Protein AF-T0ZJL3-F1 (afdb_monomer_lite)

Organism: NCBI:txid410659

Foldseek 3Di:
DVVVVCVVCVVVVHRDPLQCVQPLVVPDDDDDPVPDDCCVVSPRPPPPPPSVPPPDPPPPPPDQAPQNVVLVVVVVVCVVVVAEDEDEAAEDEQVREQRCVVNQVCCVPPPPNQHAYEYHYDDQYEHHEQHQAQRPGNYEYAHAHEYEYNAQHQAAEYEYFFFFDQDPVGDTDHLEYEECANPLHQEYEYHGQAAYEEAHQPQPNAYEYEANHAQPDDQDCVVPCQLVNFSYSDQYNALHEEYEYEYATGNTYHYCHNHNDYYYHYD

pLDDT: mean 91.56, std 11.27, range [50.25, 98.81]

InterPro domains:
  IPR002489 Glutamate synthase, alpha subunit, C-terminal [PF01493] (85-267)
  IPR036485 Glutamate synthase, alpha subunit, C-terminal domain superfamily [G3DSA:2.160.20.60] (64-267)
  IPR036485 Glutamate synthase, alpha subunit, C-terminal domain superfamily [SSF69336] (89-266)
  IPR051394 Glutamate Synthase [PTHR43100] (2-266)

Structure (mmCIF, N/CA/C/O backbone):
data_AF-T0ZJL3-F1
#
_entry.id   AF-T0ZJL3-F1
#
loop_
_atom_site.group_PDB
_atom_site.id
_atom_site.type_symbol
_atom_site.label_atom_id
_atom_site.label_alt_id
_atom_site.label_comp_id
_atom_site.label_asym_id
_atom_site.label_entity_id
_atom_site.label_seq_id
_atom_site.pdbx_PDB_ins_code
_atom_site.Cartn_x
_atom_site.Cartn_y
_atom_site.Cartn_z
_atom_site.occupancy
_atom_site.B_iso_or_equiv
_atom_site.auth_seq_id
_atom_site.auth_comp_id
_atom_site.auth_asym_id
_atom_site.auth_atom_id
_atom_site.pdbx_PDB_model_num
ATOM 1 N N . MET A 1 1 ? 19.818 -25.435 26.556 1.00 77.44 1 MET A N 1
ATOM 2 C CA . MET A 1 1 ? 20.102 -24.056 26.084 1.00 77.44 1 MET A CA 1
ATOM 3 C C . MET A 1 1 ? 20.248 -23.062 27.234 1.00 77.44 1 MET A C 1
ATOM 5 O O . MET A 1 1 ? 21.357 -22.606 27.458 1.00 77.44 1 MET A O 1
ATOM 9 N N . GLY A 1 2 ? 19.189 -22.729 27.988 1.00 87.44 2 GLY A N 1
ATOM 10 C CA . GLY A 1 2 ? 19.308 -21.766 29.102 1.00 87.44 2 GLY A CA 1
ATOM 11 C C . GLY A 1 2 ? 20.201 -22.242 30.259 1.00 87.44 2 GLY A C 1
ATOM 12 O O . GLY A 1 2 ? 20.947 -21.457 30.833 1.00 87.44 2 GLY A O 1
ATOM 13 N N . GLU A 1 3 ? 20.169 -23.536 30.579 1.00 90.88 3 GLU A N 1
ATOM 14 C CA . GLU A 1 3 ? 21.054 -24.142 31.585 1.00 90.88 3 GLU A CA 1
ATOM 15 C C . GLU A 1 3 ? 22.506 -24.227 31.116 1.00 90.88 3 GLU A C 1
ATOM 17 O O . GLU A 1 3 ? 23.404 -23.885 31.879 1.00 90.88 3 GLU A O 1
ATOM 22 N N . ASP A 1 4 ? 22.732 -24.584 29.850 1.00 91.44 4 ASP A N 1
ATOM 23 C CA . ASP A 1 4 ? 24.075 -24.626 29.260 1.00 91.44 4 ASP A CA 1
ATOM 24 C C . ASP A 1 4 ? 24.735 -23.244 29.262 1.00 91.44 4 ASP A C 1
ATOM 26 O O . ASP A 1 4 ? 25.905 -23.121 29.613 1.00 91.44 4 ASP A O 1
ATOM 30 N N . LEU A 1 5 ? 23.971 -22.191 28.942 1.00 90.38 5 LEU A N 1
ATOM 31 C CA . LEU A 1 5 ? 24.452 -20.813 29.002 1.00 90.38 5 LEU A CA 1
ATOM 32 C C . LEU A 1 5 ? 24.833 -20.418 30.434 1.00 90.38 5 LEU A C 1
ATOM 34 O O . LEU A 1 5 ? 25.900 -19.853 30.642 1.00 90.38 5 LEU A O 1
ATOM 38 N N . ARG A 1 6 ? 24.007 -20.766 31.433 1.00 90.94 6 ARG A N 1
ATOM 39 C CA . ARG A 1 6 ? 24.328 -20.515 32.849 1.00 90.94 6 ARG A CA 1
ATOM 40 C C . ARG A 1 6 ? 25.579 -21.262 33.304 1.00 90.94 6 ARG A C 1
ATOM 42 O O . ARG A 1 6 ? 26.360 -20.695 34.060 1.00 90.94 6 ARG A O 1
ATOM 49 N N . ARG A 1 7 ? 25.783 -22.499 32.838 1.00 93.75 7 ARG A N 1
ATOM 50 C CA . ARG A 1 7 ? 26.997 -23.274 33.128 1.00 93.75 7 ARG A CA 1
ATOM 51 C C . ARG A 1 7 ? 28.236 -22.590 32.549 1.00 93.75 7 ARG A C 1
ATOM 53 O O . ARG A 1 7 ? 29.175 -22.343 33.293 1.00 93.75 7 ARG A O 1
ATOM 60 N N . LEU A 1 8 ? 28.202 -22.215 31.269 1.00 91.44 8 LEU A N 1
ATOM 61 C CA . LEU A 1 8 ? 29.306 -21.509 30.606 1.00 91.44 8 LEU A CA 1
ATOM 62 C C . LEU A 1 8 ? 29.601 -20.154 31.260 1.00 91.44 8 LEU A C 1
ATOM 64 O O . LEU A 1 8 ? 30.758 -19.810 31.466 1.00 91.44 8 LEU A O 1
ATOM 68 N N . MET A 1 9 ? 28.562 -19.401 31.629 1.00 92.19 9 MET A N 1
ATOM 69 C CA . MET A 1 9 ? 28.715 -18.140 32.358 1.00 92.19 9 MET A CA 1
ATOM 70 C C . MET A 1 9 ? 29.368 -18.354 33.729 1.00 92.19 9 MET A C 1
ATOM 72 O O . MET A 1 9 ? 30.266 -17.603 34.098 1.00 92.19 9 MET A O 1
ATOM 76 N N . ALA A 1 10 ? 28.971 -19.398 34.462 1.00 92.94 10 ALA A N 1
ATOM 77 C CA . ALA A 1 10 ? 29.586 -19.739 35.742 1.00 92.94 10 ALA A CA 1
ATOM 78 C C . ALA A 1 10 ? 31.064 -20.143 35.590 1.00 92.94 10 ALA A C 1
ATOM 80 O O . ALA A 1 10 ? 31.880 -19.746 36.418 1.00 92.94 10 ALA A O 1
ATOM 81 N N . GLU A 1 11 ? 31.422 -20.867 34.521 1.00 93.12 11 GLU A N 1
ATOM 82 C CA . GLU A 1 11 ? 32.811 -21.246 34.208 1.00 93.12 11 GLU A CA 1
ATOM 83 C C . GLU A 1 11 ? 33.725 -20.025 33.999 1.00 93.12 11 GLU A C 1
ATOM 85 O O . GLU A 1 11 ? 34.896 -20.071 34.370 1.00 93.12 11 GLU A O 1
ATOM 90 N N . ILE A 1 12 ? 33.189 -18.919 33.472 1.00 91.38 12 ILE A N 1
ATOM 91 C CA . ILE A 1 12 ? 33.920 -17.651 33.290 1.00 91.38 12 ILE A CA 1
ATOM 92 C C . ILE A 1 12 ? 33.682 -16.636 34.425 1.00 91.38 12 ILE A C 1
ATOM 94 O O . ILE A 1 12 ? 34.086 -15.480 34.309 1.00 91.38 12 ILE A O 1
ATOM 98 N N . GLY A 1 13 ? 33.038 -17.048 35.525 1.00 91.56 13 GLY A N 1
ATOM 99 C CA . GLY A 1 13 ? 32.830 -16.215 36.718 1.00 91.56 13 GLY A CA 1
ATOM 100 C C . GLY A 1 13 ? 31.732 -15.151 36.592 1.00 91.56 13 GLY A C 1
ATOM 101 O O . GLY A 1 13 ? 31.713 -14.189 37.358 1.00 91.56 13 GLY A O 1
ATOM 102 N N . VAL A 1 14 ? 30.810 -15.309 35.643 1.00 89.69 14 VAL A N 1
ATOM 103 C CA . VAL A 1 14 ? 29.770 -14.329 35.310 1.00 89.69 14 VAL A CA 1
ATOM 104 C C . VAL A 1 14 ? 28.408 -14.810 35.803 1.00 89.69 14 VAL A C 1
ATOM 106 O O . VAL A 1 14 ? 27.970 -15.922 35.521 1.00 89.69 14 VAL A O 1
ATOM 109 N N . THR A 1 15 ? 27.683 -13.944 36.507 1.00 89.38 15 THR A N 1
ATOM 110 C CA . THR A 1 15 ? 26.355 -14.262 37.066 1.00 89.38 15 THR A CA 1
ATOM 111 C C . THR A 1 15 ? 25.198 -13.667 36.261 1.00 89.38 15 THR A C 1
ATOM 113 O O . THR A 1 15 ? 24.068 -14.146 36.364 1.00 89.38 15 THR A O 1
ATOM 116 N N . ARG A 1 16 ? 25.460 -12.658 35.416 1.00 88.12 16 ARG A N 1
ATOM 117 C CA . ARG A 1 16 ? 24.454 -11.953 34.607 1.00 88.12 16 ARG A CA 1
ATOM 118 C C . ARG A 1 16 ? 24.863 -11.936 33.136 1.00 88.12 16 ARG A C 1
ATOM 120 O O . ARG A 1 16 ? 25.840 -11.305 32.778 1.00 88.12 16 ARG A O 1
ATOM 127 N N . GLY A 1 17 ? 24.078 -12.559 32.255 1.00 85.12 17 GLY A N 1
ATOM 128 C CA . GLY A 1 17 ? 24.434 -12.660 30.830 1.00 85.12 17 GLY A CA 1
ATOM 129 C C . GLY A 1 17 ? 24.554 -11.299 30.139 1.00 85.12 17 GLY A C 1
ATOM 130 O O . GLY A 1 17 ? 25.368 -11.127 29.245 1.00 85.12 17 GLY A O 1
ATOM 131 N N . GLN A 1 18 ? 23.800 -10.302 30.611 1.00 85.44 18 GLN A N 1
ATOM 132 C CA . GLN A 1 18 ? 23.888 -8.933 30.106 1.00 85.44 18 GLN A CA 1
ATOM 133 C C . GLN A 1 18 ? 25.270 -8.298 30.324 1.00 85.44 18 GLN A C 1
ATOM 135 O O . GLN A 1 18 ? 25.671 -7.475 29.513 1.00 85.44 18 GLN A O 1
ATOM 140 N N . SER A 1 19 ? 26.000 -8.666 31.386 1.00 81.94 19 SER A N 1
ATOM 141 C CA . SER A 1 19 ? 27.286 -8.033 31.714 1.00 81.94 19 SER A CA 1
ATOM 142 C C . SER A 1 19 ? 28.439 -8.479 30.816 1.00 81.94 19 SER A C 1
ATOM 144 O O . SER A 1 19 ? 29.540 -7.983 30.983 1.00 81.94 19 SER A O 1
ATOM 146 N N . ILE A 1 20 ? 28.206 -9.433 29.911 1.00 83.56 20 ILE A N 1
ATOM 147 C CA . ILE A 1 20 ? 29.195 -9.900 28.929 1.00 83.56 20 ILE A CA 1
ATOM 148 C C . ILE A 1 20 ? 28.786 -9.581 27.486 1.00 83.56 20 ILE A C 1
ATOM 150 O O . ILE A 1 20 ? 29.443 -10.007 26.538 1.00 83.56 20 ILE A O 1
ATOM 154 N N . VAL A 1 21 ? 27.688 -8.843 27.288 1.00 83.81 21 VAL A N 1
ATOM 155 C CA . VAL A 1 21 ? 27.264 -8.395 25.956 1.00 83.81 21 VAL A CA 1
ATOM 156 C C . VAL A 1 21 ? 28.205 -7.285 25.495 1.00 83.81 21 VAL A C 1
ATOM 158 O O . VAL A 1 21 ? 28.243 -6.222 26.098 1.00 83.81 21 VAL A O 1
ATOM 161 N N . GLY A 1 22 ? 28.950 -7.535 24.416 1.00 77.56 22 GLY A N 1
ATOM 162 C CA . GLY A 1 22 ? 29.962 -6.607 23.895 1.00 77.56 22 GLY A CA 1
ATOM 163 C C . GLY A 1 22 ? 31.351 -6.767 24.524 1.00 77.56 22 GLY A C 1
ATOM 164 O O . GLY A 1 22 ? 32.307 -6.197 24.008 1.00 77.56 22 GLY A O 1
ATOM 165 N N . GLU A 1 23 ? 31.486 -7.594 25.566 1.00 78.62 23 GLU A N 1
ATOM 166 C CA . GLU A 1 23 ? 32.761 -7.875 26.232 1.00 78.62 23 GLU A CA 1
ATOM 167 C C . GLU A 1 23 ? 33.555 -8.943 25.474 1.00 78.62 23 GLU A C 1
ATOM 169 O O . GLU A 1 23 ? 33.356 -10.151 25.636 1.00 78.62 23 GLU A O 1
ATOM 174 N N . THR A 1 24 ? 34.497 -8.508 24.640 1.00 85.56 24 THR A N 1
ATOM 175 C CA . THR A 1 24 ? 35.383 -9.417 23.898 1.00 85.56 24 THR A CA 1
ATOM 176 C C . THR A 1 24 ? 36.534 -9.960 24.745 1.00 85.56 24 THR A C 1
ATOM 178 O O . THR A 1 24 ? 37.203 -10.895 24.314 1.00 85.56 24 THR A O 1
ATOM 181 N N . GLY A 1 25 ? 36.744 -9.447 25.965 1.00 83.94 25 GLY A N 1
ATOM 182 C CA . GLY A 1 25 ? 37.826 -9.876 26.863 1.00 83.94 25 GLY A CA 1
ATOM 183 C C . GLY A 1 25 ? 37.757 -11.348 27.292 1.00 83.94 25 GLY A C 1
ATOM 184 O O . GLY A 1 25 ? 38.760 -11.920 27.710 1.00 83.94 25 GLY A O 1
ATOM 185 N N . HIS A 1 26 ? 36.595 -11.989 27.140 1.00 85.81 26 HIS A N 1
ATOM 186 C CA . HIS A 1 26 ? 36.410 -13.425 27.374 1.00 85.81 26 HIS A CA 1
ATOM 187 C C . HIS A 1 26 ? 36.700 -14.295 26.138 1.00 85.81 26 HIS A C 1
ATOM 189 O O . HIS A 1 26 ? 36.585 -15.520 26.207 1.00 85.81 26 HIS A O 1
ATOM 195 N N . LEU A 1 27 ? 37.048 -13.687 25.001 1.00 90.69 27 LEU A N 1
ATOM 196 C CA . LEU A 1 27 ? 37.263 -14.365 23.727 1.00 90.69 27 LEU A CA 1
ATOM 197 C C . LEU A 1 27 ? 38.732 -14.270 23.311 1.00 90.69 27 LEU A C 1
ATOM 199 O O . LEU A 1 27 ? 39.339 -13.205 23.328 1.00 90.69 27 LEU A O 1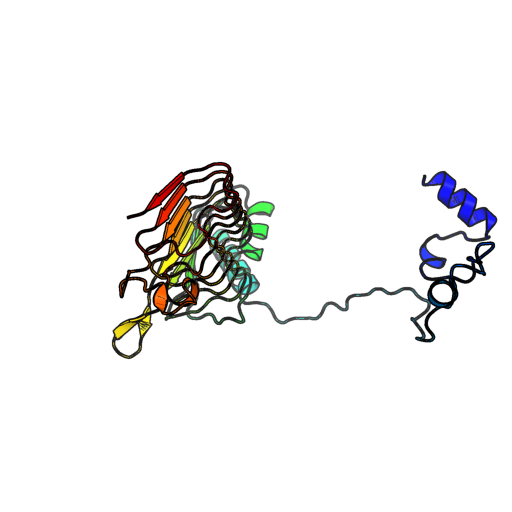
ATOM 203 N N . ILE A 1 28 ? 39.290 -15.398 22.874 1.00 92.06 28 ILE A N 1
ATOM 204 C CA . ILE A 1 28 ? 40.644 -15.471 22.322 1.00 92.06 28 ILE A CA 1
ATOM 205 C C . ILE A 1 28 ? 40.648 -16.291 21.032 1.00 92.06 28 ILE A C 1
ATOM 207 O O . ILE A 1 28 ? 39.945 -17.297 20.906 1.00 92.06 28 ILE A O 1
ATOM 211 N N . GLN A 1 29 ? 41.469 -15.886 20.064 1.00 94.31 29 GLN A N 1
ATOM 212 C CA . GLN A 1 29 ? 41.770 -16.729 18.911 1.00 94.31 29 GLN A CA 1
ATOM 213 C C . GLN A 1 29 ? 42.766 -17.811 19.340 1.00 94.31 29 GLN A C 1
ATOM 215 O O . GLN A 1 29 ? 43.825 -17.498 19.870 1.00 94.31 29 GLN A O 1
ATOM 220 N N . ILE A 1 30 ? 42.438 -19.083 19.096 1.00 96.06 30 ILE A N 1
ATOM 221 C CA . ILE A 1 30 ? 43.300 -20.226 19.462 1.00 96.06 30 ILE A CA 1
ATOM 222 C C . ILE A 1 30 ? 43.892 -20.969 18.253 1.00 96.06 30 ILE A C 1
ATOM 224 O O . ILE A 1 30 ? 44.710 -21.868 18.425 1.00 96.06 30 ILE A O 1
ATOM 228 N N . ARG A 1 31 ? 43.463 -20.649 17.022 1.00 94.81 31 ARG A N 1
ATOM 229 C CA . ARG A 1 31 ? 43.872 -21.350 15.789 1.00 94.81 31 ARG A CA 1
ATOM 230 C C . ARG A 1 31 ? 43.718 -20.480 14.537 1.00 94.81 31 ARG A C 1
ATOM 232 O O . ARG A 1 31 ? 43.036 -19.460 14.572 1.00 94.81 31 ARG A O 1
ATOM 239 N N . HIS A 1 32 ? 44.292 -20.944 13.421 1.00 94.69 32 HIS A N 1
ATOM 240 C CA . HIS A 1 32 ? 44.202 -20.327 12.084 1.00 94.69 32 HIS A CA 1
ATOM 241 C C . HIS A 1 32 ? 44.796 -18.914 11.971 1.00 94.69 32 HIS A C 1
ATOM 243 O O . HIS A 1 32 ? 44.365 -18.134 11.125 1.00 94.69 32 HIS A O 1
ATOM 249 N N . PHE A 1 33 ? 45.795 -18.595 12.797 1.00 93.31 33 PHE A N 1
ATOM 250 C CA . PHE A 1 33 ? 46.497 -17.304 12.788 1.00 93.31 33 PHE A CA 1
ATOM 251 C C . PHE A 1 33 ? 47.133 -16.962 11.430 1.00 93.31 33 PHE A C 1
ATOM 253 O O . PHE A 1 33 ? 47.301 -15.797 11.098 1.00 93.31 33 PHE A O 1
ATOM 260 N N . ASP A 1 34 ? 47.464 -17.977 10.632 1.00 95.00 34 ASP A N 1
ATOM 261 C CA . ASP A 1 34 ? 48.033 -17.874 9.285 1.00 95.00 34 ASP A CA 1
ATOM 262 C C . ASP A 1 34 ? 46.993 -17.580 8.190 1.00 95.00 34 ASP A C 1
ATOM 264 O O . ASP A 1 34 ? 47.358 -17.233 7.069 1.00 95.00 34 ASP A O 1
ATOM 268 N N . ARG A 1 35 ? 45.698 -17.748 8.490 1.00 95.69 35 ARG A N 1
ATOM 269 C CA . ARG A 1 35 ? 44.609 -17.647 7.502 1.00 95.69 35 ARG A CA 1
ATOM 270 C C . ARG A 1 35 ? 43.668 -16.487 7.758 1.00 95.69 35 ARG A C 1
ATOM 272 O O . ARG A 1 35 ? 43.072 -15.979 6.812 1.00 95.69 35 ARG A O 1
ATOM 279 N N . ILE A 1 36 ? 43.474 -16.127 9.023 1.00 95.25 36 ILE A N 1
ATOM 280 C CA . ILE A 1 36 ? 42.533 -15.088 9.419 1.00 95.25 36 ILE A CA 1
ATOM 281 C C . ILE A 1 36 ? 43.028 -14.362 10.663 1.00 95.25 36 ILE A C 1
ATOM 283 O O . ILE A 1 36 ? 43.412 -14.982 11.657 1.00 95.25 36 ILE A O 1
ATOM 287 N N . ASP A 1 37 ? 42.970 -13.040 10.594 1.00 91.69 37 ASP A N 1
ATOM 288 C CA . ASP A 1 37 ? 43.197 -12.155 11.723 1.00 91.69 37 ASP A CA 1
ATOM 289 C C . ASP A 1 37 ? 41.842 -11.794 12.353 1.00 91.69 37 ASP A C 1
ATOM 291 O O . ASP A 1 37 ? 41.033 -11.097 11.735 1.00 91.69 37 ASP A O 1
ATOM 295 N N . LEU A 1 38 ? 41.569 -12.303 13.563 1.00 93.69 38 LEU A N 1
ATOM 296 C CA . LEU A 1 38 ? 40.347 -11.979 14.314 1.00 93.69 38 LEU A CA 1
ATOM 297 C C . LEU A 1 38 ? 40.504 -10.735 15.199 1.00 93.69 38 LEU A C 1
ATOM 299 O O . LEU A 1 38 ? 39.550 -10.374 15.889 1.00 93.69 38 LEU A O 1
ATOM 303 N N . THR A 1 39 ? 41.653 -10.051 15.171 1.00 88.62 39 THR A N 1
ATOM 304 C CA . THR A 1 39 ? 41.884 -8.817 15.941 1.00 88.62 39 THR A CA 1
ATOM 305 C C . THR A 1 39 ? 40.764 -7.783 15.756 1.00 88.62 39 THR A C 1
ATOM 307 O O . THR A 1 39 ? 40.305 -7.252 16.766 1.00 88.62 39 THR A O 1
ATOM 310 N N . PRO A 1 40 ? 40.217 -7.539 14.543 1.00 87.50 40 PRO A N 1
ATOM 311 C CA . PRO A 1 40 ? 39.100 -6.604 14.367 1.00 87.50 40 PRO A CA 1
ATOM 312 C C . PRO A 1 40 ? 37.792 -7.012 15.065 1.00 87.50 40 PRO A C 1
ATOM 314 O O . PRO A 1 40 ? 36.938 -6.159 15.279 1.00 87.50 40 PRO A O 1
ATOM 317 N N . LEU A 1 41 ? 37.611 -8.298 15.393 1.00 85.88 41 LEU A N 1
ATOM 318 C CA . LEU A 1 41 ? 36.440 -8.810 16.118 1.00 85.88 41 LEU A CA 1
ATOM 319 C C . LEU A 1 41 ? 36.678 -8.913 17.628 1.00 85.88 41 LEU A C 1
ATOM 321 O O . LEU A 1 41 ? 35.723 -8.855 18.396 1.00 85.88 41 LEU A O 1
ATOM 325 N N . LEU A 1 42 ? 37.930 -9.121 18.045 1.00 87.44 42 LEU A N 1
ATOM 326 C CA . LEU A 1 42 ? 38.309 -9.323 19.446 1.00 87.44 42 LEU A CA 1
ATOM 327 C C . LEU A 1 42 ? 38.720 -8.026 20.147 1.00 87.44 42 LEU A C 1
ATOM 329 O O . LEU A 1 42 ? 38.741 -7.983 21.375 1.00 87.44 42 LEU A O 1
ATOM 333 N N . ASN A 1 43 ? 39.039 -6.973 19.397 1.00 82.56 43 ASN A N 1
ATOM 334 C CA . ASN A 1 43 ? 39.388 -5.681 19.965 1.00 82.56 43 ASN A CA 1
ATOM 335 C C . ASN A 1 43 ? 38.121 -4.816 20.082 1.00 82.56 43 ASN A C 1
ATOM 337 O O . ASN A 1 43 ? 37.539 -4.464 19.049 1.00 82.56 43 ASN A O 1
ATOM 341 N N . PRO A 1 44 ? 37.663 -4.483 21.302 1.00 67.06 44 PRO A N 1
ATOM 342 C CA . PRO A 1 44 ? 36.514 -3.609 21.458 1.00 67.06 44 PRO A CA 1
ATOM 343 C C . PRO A 1 44 ? 36.859 -2.234 20.879 1.00 67.06 44 PRO A C 1
ATOM 345 O O . PRO A 1 44 ? 37.989 -1.751 20.983 1.00 67.06 44 PRO A O 1
ATOM 348 N N . SER A 1 45 ? 35.895 -1.598 20.215 1.00 64.88 45 SER A N 1
ATOM 349 C CA . SER A 1 45 ? 36.108 -0.266 19.653 1.00 64.88 45 SER A CA 1
ATOM 350 C C . SER A 1 45 ? 36.507 0.714 20.759 1.00 64.88 45 SER A C 1
ATOM 352 O O . SER A 1 45 ? 35.872 0.725 21.806 1.00 64.88 45 SER A O 1
ATOM 354 N N . SER A 1 46 ? 37.477 1.599 20.512 1.00 59.50 46 SER A N 1
ATOM 355 C CA . SER A 1 46 ? 37.915 2.636 21.466 1.00 59.50 46 SER A CA 1
ATOM 356 C C . SER A 1 46 ? 36.860 3.710 21.770 1.00 59.50 46 SER A C 1
ATOM 358 O O . SER A 1 46 ? 37.149 4.694 22.449 1.00 59.50 46 SER A O 1
ATOM 360 N N . TYR A 1 47 ? 35.653 3.579 21.221 1.00 59.97 47 TYR A N 1
ATOM 361 C CA . TYR A 1 47 ? 34.518 4.375 21.646 1.00 59.97 47 TYR A CA 1
ATOM 362 C C . TYR A 1 47 ? 34.149 3.914 23.053 1.00 59.97 47 TYR A C 1
ATOM 364 O O . TYR A 1 47 ? 33.762 2.764 23.232 1.00 59.97 47 TYR A O 1
ATOM 372 N N . ASN A 1 48 ? 34.288 4.809 24.035 1.00 53.78 48 ASN A N 1
ATOM 373 C CA . ASN A 1 48 ? 33.735 4.645 25.378 1.00 53.78 48 ASN A CA 1
ATOM 374 C C . ASN A 1 48 ? 32.212 4.486 25.257 1.00 53.78 48 ASN A C 1
ATOM 376 O O . ASN A 1 48 ? 31.465 5.458 25.352 1.00 53.78 48 ASN A O 1
ATOM 380 N N . LEU A 1 49 ? 31.759 3.270 24.963 1.00 56.28 49 LEU A N 1
ATOM 381 C CA . LEU A 1 49 ? 30.380 2.873 25.154 1.00 56.28 49 LEU A CA 1
ATOM 382 C C . LEU A 1 49 ? 30.175 2.880 26.663 1.00 56.28 49 LEU A C 1
ATOM 384 O O . LEU A 1 49 ? 30.925 2.235 27.394 1.00 56.28 49 LEU A O 1
ATOM 388 N N . ASP A 1 50 ? 29.224 3.686 27.117 1.00 53.81 50 ASP A N 1
ATOM 389 C CA . ASP A 1 50 ? 28.860 3.791 28.523 1.00 53.81 50 ASP A CA 1
ATOM 390 C C . ASP A 1 50 ? 28.664 2.364 29.089 1.00 53.81 50 ASP A C 1
ATOM 392 O O . ASP A 1 50 ? 27.844 1.610 28.543 1.00 53.81 50 ASP A O 1
ATOM 396 N N . PRO A 1 51 ? 29.431 1.935 30.114 1.00 51.72 51 PRO A N 1
ATOM 397 C CA . PRO A 1 51 ? 29.495 0.535 30.558 1.00 51.72 51 PRO A CA 1
ATOM 398 C C . PRO A 1 51 ? 28.163 -0.013 31.090 1.00 51.72 51 PRO A C 1
ATOM 400 O O . PRO A 1 51 ? 28.030 -1.211 31.333 1.00 51.72 51 PRO A O 1
ATOM 403 N N . GLU A 1 52 ? 27.147 0.835 31.249 1.00 54.41 52 GLU A N 1
ATOM 404 C CA . GLU A 1 52 ? 25.818 0.426 31.698 1.00 54.41 52 GLU A CA 1
ATOM 405 C C . GLU A 1 52 ? 24.929 -0.179 30.600 1.00 54.41 52 GLU A C 1
ATOM 407 O O . GLU A 1 52 ? 23.805 -0.593 30.891 1.00 54.41 52 GLU A O 1
ATOM 412 N N . GLY A 1 53 ? 25.396 -0.302 29.351 1.00 52.62 53 GLY A N 1
ATOM 413 C CA . GLY A 1 53 ? 24.644 -1.032 28.322 1.00 52.62 53 GLY A CA 1
ATOM 414 C C . GLY A 1 53 ? 23.244 -0.454 28.074 1.00 52.62 53 GLY A C 1
ATOM 415 O O . GLY A 1 53 ? 22.329 -1.182 27.675 1.00 52.62 53 GLY A O 1
ATOM 416 N N . PHE A 1 54 ? 23.059 0.847 28.315 1.00 54.22 54 PHE A N 1
ATOM 417 C CA . PHE A 1 54 ? 21.827 1.547 27.979 1.00 54.22 54 PHE A CA 1
ATOM 418 C C . PHE A 1 54 ? 21.740 1.702 26.460 1.00 54.22 54 PHE A C 1
ATOM 420 O O . PHE A 1 54 ? 22.135 2.706 25.878 1.00 54.22 54 PHE A O 1
ATOM 427 N N . CYS A 1 55 ? 21.156 0.704 25.800 1.00 50.25 55 CYS A N 1
ATOM 428 C CA . CYS A 1 55 ? 20.521 0.911 24.505 1.00 50.25 55 CYS A CA 1
ATOM 429 C C . CYS A 1 55 ? 19.144 1.540 24.762 1.00 50.25 55 CYS A C 1
ATOM 431 O O . CYS A 1 55 ? 18.107 0.886 24.686 1.00 50.25 55 CYS A O 1
ATOM 433 N N . GLY A 1 56 ? 19.145 2.806 25.175 1.00 54.12 56 GLY A N 1
ATOM 434 C CA . GLY A 1 56 ? 17.943 3.622 25.186 1.00 54.12 56 GLY A CA 1
ATOM 435 C C . GLY A 1 56 ? 17.830 4.296 23.830 1.00 54.12 56 GLY A C 1
ATOM 436 O O . GLY A 1 56 ? 18.620 5.185 23.523 1.00 54.12 56 GLY A O 1
ATOM 437 N N . VAL A 1 57 ? 16.855 3.907 23.010 1.00 51.28 57 VAL A N 1
ATOM 438 C CA . VAL A 1 57 ? 16.336 4.871 22.039 1.00 51.28 57 VAL A CA 1
ATOM 439 C C . VAL A 1 57 ? 15.681 5.927 22.913 1.00 51.28 57 VAL A C 1
ATOM 441 O O . VAL A 1 57 ? 14.662 5.639 23.538 1.00 51.28 57 VAL A O 1
ATOM 444 N N . ALA A 1 58 ? 16.312 7.096 23.055 1.00 52.53 58 ALA A N 1
ATOM 445 C CA . ALA A 1 58 ? 15.598 8.245 23.587 1.00 52.53 58 ALA A CA 1
ATOM 446 C C . ALA A 1 58 ? 14.307 8.323 22.773 1.00 52.53 58 ALA A C 1
ATOM 448 O O . ALA A 1 58 ? 14.389 8.345 21.542 1.00 52.53 58 ALA A O 1
ATOM 449 N N . GLU A 1 59 ? 13.146 8.260 23.431 1.00 54.41 59 GLU A N 1
ATOM 450 C CA . GLU A 1 59 ? 11.891 8.606 22.776 1.00 54.41 59 GLU A CA 1
ATOM 451 C C . GLU A 1 59 ? 12.121 10.000 22.206 1.00 54.41 59 GLU A C 1
ATOM 453 O O . GLU A 1 59 ? 12.176 10.995 22.927 1.00 54.41 59 GLU A O 1
ATOM 458 N N . GLN A 1 60 ? 12.390 10.064 20.904 1.00 52.84 60 GLN A N 1
ATOM 459 C CA . GLN A 1 60 ? 12.300 11.316 20.202 1.00 52.84 60 GLN A CA 1
ATOM 460 C C . GLN A 1 60 ? 10.829 11.668 20.337 1.00 52.84 60 GLN A C 1
ATOM 462 O O . GLN A 1 60 ? 9.977 10.964 19.796 1.00 52.84 60 GLN A O 1
ATOM 467 N N . GLU A 1 61 ? 10.536 12.720 21.099 1.00 52.31 61 GLU A N 1
ATOM 468 C CA . GLU A 1 61 ? 9.255 13.409 21.028 1.00 52.31 61 GLU A CA 1
ATOM 469 C C . GLU A 1 61 ? 9.144 14.011 19.617 1.00 52.31 61 GLU A C 1
ATOM 471 O O . GLU A 1 61 ? 9.287 15.214 19.398 1.00 52.31 61 GLU A O 1
ATOM 476 N N . GLU A 1 62 ? 8.962 13.159 18.606 1.00 58.91 62 GLU A N 1
ATOM 477 C CA . GLU A 1 62 ? 8.426 13.596 17.334 1.00 58.91 62 GLU A CA 1
ATOM 478 C C . GLU A 1 62 ? 7.035 14.144 17.649 1.00 58.91 62 GLU A C 1
ATOM 480 O O . GLU A 1 62 ? 6.197 13.475 18.256 1.00 58.91 62 GLU A O 1
ATOM 485 N N . GLY A 1 63 ? 6.802 15.412 17.307 1.00 67.44 63 GLY A N 1
ATOM 486 C CA . GLY A 1 63 ? 5.494 16.020 17.503 1.00 67.44 63 GLY A CA 1
ATOM 487 C C . GLY A 1 63 ? 4.396 15.171 16.855 1.00 67.44 63 GLY A C 1
ATOM 488 O O . GLY A 1 63 ? 4.621 14.542 15.824 1.00 67.44 63 GLY A O 1
ATOM 489 N N . VAL A 1 64 ? 3.197 15.193 17.447 1.00 79.38 64 VAL A N 1
ATOM 490 C CA . VAL A 1 64 ? 2.057 14.361 17.027 1.00 79.38 64 VAL A CA 1
ATOM 491 C C . VAL A 1 64 ? 1.863 14.412 15.509 1.00 79.38 64 VAL A C 1
ATOM 493 O O . VAL A 1 64 ? 1.530 15.463 14.934 1.00 79.38 64 VAL A O 1
ATOM 496 N N . SER A 1 65 ? 2.043 13.260 14.869 1.00 90.31 65 SER A N 1
ATOM 497 C CA . SER A 1 65 ? 1.907 13.092 13.428 1.00 90.31 65 SER A CA 1
ATOM 498 C C . SER A 1 65 ? 0.469 13.359 12.980 1.00 90.31 65 SER A C 1
ATOM 500 O O . SER A 1 65 ? -0.495 13.228 13.744 1.00 90.31 65 SER A O 1
ATOM 502 N N . LEU A 1 66 ? 0.275 13.700 11.703 1.00 93.44 66 LEU A N 1
ATOM 503 C CA . LEU A 1 66 ? -1.079 13.842 11.163 1.00 93.44 66 LEU A CA 1
ATOM 504 C C . LEU A 1 66 ? -1.895 12.544 11.319 1.00 93.44 66 LEU A C 1
ATOM 506 O O . LEU A 1 66 ? -3.093 12.598 11.593 1.00 93.44 66 LEU A O 1
ATOM 510 N N . GLY A 1 67 ? -1.250 11.3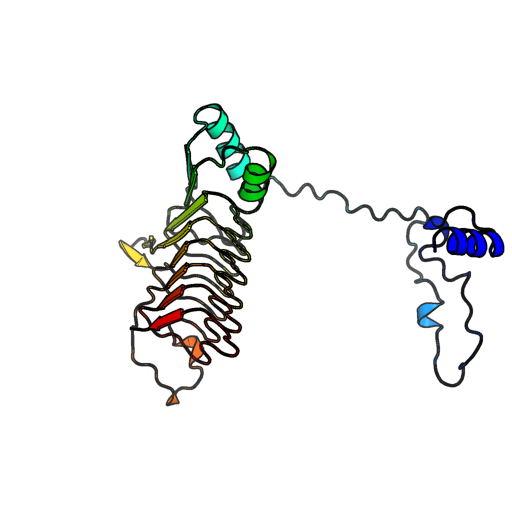80 11.195 1.00 93.69 67 GLY A N 1
ATOM 511 C CA . GLY A 1 67 ? -1.891 10.078 11.386 1.00 93.69 67 GLY A CA 1
ATOM 512 C C . GLY A 1 67 ? -2.444 9.878 12.801 1.00 93.69 67 GLY A C 1
ATOM 513 O O . GLY A 1 67 ? -3.561 9.376 12.956 1.00 93.69 67 GLY A O 1
ATOM 514 N N . GLU A 1 68 ? -1.711 10.308 13.826 1.00 93.69 68 GLU A N 1
ATOM 515 C CA . GLU A 1 68 ? -2.173 10.267 15.219 1.00 93.69 68 GLU A CA 1
ATOM 516 C C . GLU A 1 68 ? -3.306 11.262 15.465 1.00 93.69 68 GLU A C 1
ATOM 518 O O . GLU A 1 68 ? -4.316 10.887 16.053 1.00 93.69 68 GLU A O 1
ATOM 523 N N . LYS A 1 69 ? -3.221 12.486 14.921 1.00 95.62 69 LYS A N 1
ATOM 524 C CA . LYS A 1 69 ? -4.319 13.471 15.007 1.00 95.62 69 LYS A CA 1
ATOM 525 C C . LYS A 1 69 ? -5.614 12.941 14.393 1.00 95.62 69 LYS A C 1
ATOM 527 O O . LYS A 1 69 ? -6.673 13.045 15.009 1.00 95.62 69 LYS A O 1
ATOM 532 N N . ILE A 1 70 ? -5.526 12.335 13.205 1.00 97.06 70 ILE A N 1
ATOM 533 C CA . ILE A 1 70 ? -6.668 11.676 12.553 1.00 97.06 70 ILE A CA 1
ATOM 534 C C . ILE A 1 70 ? -7.210 10.554 13.440 1.00 97.06 70 ILE A C 1
ATOM 536 O O . ILE A 1 70 ? -8.423 10.413 13.563 1.00 97.06 70 ILE A O 1
ATOM 540 N N . THR A 1 71 ? -6.328 9.765 14.060 1.00 96.88 71 THR A N 1
ATOM 541 C CA . THR A 1 71 ? -6.744 8.672 14.947 1.00 96.88 71 THR A CA 1
ATOM 542 C C . THR A 1 71 ? -7.559 9.207 16.119 1.00 96.88 71 THR A C 1
ATOM 544 O O . THR A 1 71 ? -8.707 8.799 16.284 1.00 96.88 71 THR A O 1
ATOM 547 N N . SER A 1 72 ? -7.021 10.184 16.849 1.00 96.69 72 SER A N 1
ATOM 548 C CA . SER A 1 72 ? -7.694 10.804 17.993 1.00 96.69 72 SER A CA 1
ATOM 549 C C . SER A 1 72 ? -9.059 11.393 17.626 1.00 96.69 72 SER A C 1
ATOM 551 O O . SER A 1 72 ? -10.022 11.247 18.381 1.00 96.69 72 SER A O 1
ATOM 553 N N . GLU A 1 73 ? -9.176 12.024 16.453 1.00 97.38 73 GLU A N 1
ATOM 554 C CA . GLU A 1 73 ? -10.447 12.584 15.980 1.00 97.38 73 GLU A CA 1
ATOM 555 C C . GLU A 1 73 ? -11.475 11.497 15.630 1.00 97.38 73 GLU A C 1
ATOM 557 O O . GLU A 1 73 ? -12.656 11.612 15.974 1.00 97.38 73 GLU A O 1
ATOM 562 N N . VAL A 1 74 ? -11.036 10.406 14.992 1.00 97.56 74 VAL A N 1
ATOM 563 C CA . VAL A 1 74 ? -11.906 9.257 14.706 1.00 97.56 74 VAL A CA 1
ATOM 564 C C . VAL A 1 74 ? -12.396 8.618 16.000 1.00 97.56 74 VAL A C 1
ATOM 566 O O . VAL A 1 74 ? -13.591 8.362 16.126 1.00 97.56 74 VAL A O 1
ATOM 569 N N . GLU A 1 75 ? -11.517 8.393 16.974 1.00 97.19 75 GLU A N 1
ATOM 570 C CA . GLU A 1 75 ? -11.900 7.814 18.264 1.00 97.19 75 GLU A CA 1
ATOM 571 C C . GLU A 1 75 ? -12.897 8.693 19.016 1.00 97.19 75 GLU A C 1
ATOM 573 O O . GLU A 1 75 ? -13.931 8.211 19.490 1.00 97.19 75 GLU A O 1
ATOM 578 N N . ARG A 1 76 ? -12.634 10.005 19.071 1.00 96.75 76 ARG A N 1
ATOM 579 C CA . ARG A 1 76 ? -13.570 10.981 19.637 1.00 96.75 76 ARG A CA 1
ATOM 580 C C . ARG A 1 76 ? -14.933 10.887 18.952 1.00 96.75 76 ARG A C 1
ATOM 582 O O . ARG A 1 76 ? -15.959 10.848 19.632 1.00 96.75 76 ARG A O 1
ATOM 589 N N . SER A 1 77 ? -14.943 10.817 17.625 1.00 96.50 77 SER A N 1
ATOM 590 C CA . SER A 1 77 ? -16.167 10.718 16.832 1.00 96.50 77 SER A CA 1
ATOM 591 C C . SER A 1 77 ? -16.903 9.391 17.036 1.00 96.50 77 SER A C 1
ATOM 593 O O . SER A 1 77 ? -18.132 9.391 17.111 1.00 96.50 77 SER A O 1
ATOM 595 N N . LEU A 1 78 ? -16.187 8.272 17.183 1.00 96.50 78 LEU A N 1
ATOM 596 C CA . LEU A 1 78 ? -16.770 6.942 17.395 1.00 96.50 78 LEU A CA 1
ATOM 597 C C . LEU A 1 78 ? -17.458 6.807 18.756 1.00 96.50 78 LEU A C 1
ATOM 599 O O . LEU A 1 78 ? -18.446 6.084 18.858 1.00 96.50 78 LEU A O 1
ATOM 603 N N . ARG A 1 79 ? -17.008 7.540 19.783 1.00 95.25 79 ARG A N 1
ATOM 604 C CA . ARG A 1 79 ? -17.720 7.598 21.076 1.00 95.25 79 ARG A CA 1
ATOM 605 C C . ARG A 1 79 ? -19.138 8.156 20.936 1.00 95.25 79 ARG A C 1
ATOM 607 O O . ARG A 1 79 ? -20.022 7.759 21.686 1.00 95.25 79 ARG A O 1
ATOM 614 N N . LEU A 1 80 ? -19.352 9.061 19.978 1.00 94.94 80 LEU A N 1
ATOM 615 C CA . LEU A 1 80 ? -20.658 9.659 19.685 1.00 94.94 80 LEU A CA 1
ATOM 616 C C . LEU A 1 80 ? -21.424 8.870 18.611 1.00 94.94 80 LEU A C 1
ATOM 618 O O . LEU A 1 80 ? -22.642 8.728 18.689 1.00 94.94 80 LEU A O 1
ATOM 622 N N . HIS A 1 81 ? -20.708 8.333 17.620 1.00 94.56 81 HIS A N 1
ATOM 623 C CA . HIS A 1 81 ? -21.260 7.650 16.451 1.00 94.56 81 HIS A CA 1
ATOM 624 C C . HIS A 1 81 ? -20.600 6.270 16.268 1.00 94.56 81 HIS A C 1
ATOM 626 O O . HIS A 1 81 ? -19.762 6.086 15.385 1.00 94.56 81 HIS A O 1
ATOM 632 N N . PRO A 1 82 ? -20.988 5.254 17.060 1.00 93.31 82 PRO A N 1
ATOM 633 C CA . PRO A 1 82 ? -20.225 4.006 17.195 1.00 93.31 82 PRO A CA 1
ATOM 634 C C . PRO A 1 82 ? -20.239 3.087 15.967 1.00 93.31 82 PRO A C 1
ATOM 636 O O . PRO A 1 82 ? -19.523 2.089 15.936 1.00 93.31 82 PRO A O 1
ATOM 639 N N . ARG A 1 83 ? -21.072 3.374 14.959 1.00 94.62 83 ARG A N 1
ATOM 640 C CA . ARG A 1 83 ? -21.206 2.537 13.754 1.00 94.62 83 ARG A CA 1
ATOM 641 C C . ARG A 1 83 ? -20.397 3.051 12.571 1.00 94.62 83 ARG A C 1
ATOM 643 O O . ARG A 1 83 ? -19.874 2.244 11.803 1.00 94.62 83 ARG A O 1
ATOM 650 N N . ALA A 1 84 ? -20.349 4.367 12.391 1.00 96.19 84 ALA A N 1
ATOM 651 C CA . ALA A 1 84 ? -19.741 4.971 11.221 1.00 96.19 84 ALA A CA 1
ATOM 652 C C . ALA A 1 84 ? -19.276 6.402 11.493 1.00 96.19 84 ALA A C 1
ATOM 654 O O . ALA A 1 84 ? -20.004 7.184 12.102 1.00 96.19 84 ALA A O 1
ATOM 655 N N . VAL A 1 85 ? -18.098 6.747 10.977 1.00 97.75 85 VAL A N 1
ATOM 656 C CA . VAL A 1 85 ? -17.506 8.087 11.074 1.00 97.75 85 VAL A CA 1
ATOM 657 C C . VAL A 1 85 ? -16.897 8.482 9.733 1.00 97.75 85 VAL A C 1
ATOM 659 O O . VAL A 1 85 ? -16.310 7.660 9.028 1.00 97.75 85 VAL A O 1
ATOM 662 N N . THR A 1 86 ? -17.018 9.763 9.388 1.00 97.94 86 THR A N 1
ATOM 663 C CA . THR A 1 86 ? -16.284 10.375 8.277 1.00 97.94 86 THR A CA 1
ATOM 664 C C . THR A 1 86 ? -15.463 11.544 8.798 1.00 97.94 86 THR A C 1
ATOM 666 O O . THR A 1 86 ? -16.026 12.469 9.374 1.00 97.94 86 THR A O 1
ATOM 669 N N . VAL A 1 87 ? -14.153 11.515 8.567 1.00 97.19 87 VAL A N 1
ATOM 670 C CA . VAL A 1 87 ? -13.232 12.609 8.898 1.00 97.19 87 VAL A CA 1
ATOM 671 C C . VAL A 1 87 ? -12.752 13.250 7.607 1.00 97.19 87 VAL A C 1
ATOM 673 O O . VAL A 1 87 ? -12.353 12.563 6.664 1.00 97.19 87 VAL A O 1
ATOM 676 N N . GLN A 1 88 ? -12.809 14.577 7.561 1.00 97.31 88 GLN A N 1
ATOM 677 C CA . GLN A 1 88 ? -12.286 15.361 6.450 1.00 97.31 88 GLN A CA 1
ATOM 678 C C . GLN A 1 88 ? -10.921 15.922 6.833 1.00 97.31 88 GLN A C 1
ATOM 680 O O . GLN A 1 88 ? -10.744 16.437 7.933 1.00 97.31 88 GLN A O 1
ATOM 685 N N . VAL A 1 89 ? -9.967 15.804 5.920 1.00 95.88 89 VAL A N 1
ATOM 686 C CA . VAL A 1 89 ? -8.617 16.342 6.064 1.00 95.88 89 VAL A CA 1
ATOM 687 C C . VAL A 1 89 ? -8.424 17.347 4.940 1.00 95.88 89 VAL A C 1
ATOM 689 O O . VAL A 1 89 ? -8.434 16.981 3.761 1.00 95.88 89 VAL A O 1
ATOM 692 N N . ASP A 1 90 ? -8.291 18.620 5.304 1.00 91.94 90 ASP A N 1
ATOM 693 C CA . ASP A 1 90 ? -8.281 19.707 4.324 1.00 91.94 90 ASP A CA 1
ATOM 694 C C . ASP A 1 90 ? -7.041 19.687 3.439 1.00 91.94 90 ASP A C 1
ATOM 696 O O . ASP A 1 90 ? -7.143 19.950 2.243 1.00 91.94 90 ASP A O 1
ATOM 700 N N . ARG A 1 91 ? -5.870 19.376 3.998 1.00 90.62 91 ARG A N 1
ATOM 701 C CA . ARG A 1 91 ? -4.629 19.298 3.230 1.00 90.62 91 ARG A CA 1
ATOM 702 C C . ARG A 1 91 ? -3.662 18.301 3.850 1.00 90.62 91 ARG A C 1
ATOM 704 O O . ARG A 1 91 ? -3.531 18.240 5.069 1.00 90.62 91 ARG A O 1
ATOM 711 N N . THR A 1 92 ? -2.953 17.573 2.995 1.00 93.50 92 THR A N 1
ATOM 712 C CA . THR A 1 92 ? -1.779 16.775 3.364 1.00 93.50 92 THR A CA 1
ATOM 713 C C . THR A 1 92 ? -0.627 17.070 2.420 1.00 93.50 92 THR A C 1
ATOM 715 O O . THR A 1 92 ? -0.814 17.564 1.304 1.00 93.50 92 THR A O 1
ATOM 718 N N . THR A 1 93 ? 0.569 16.717 2.860 1.00 93.44 93 THR A N 1
ATOM 719 C CA . THR A 1 93 ? 1.811 16.834 2.103 1.00 93.44 93 THR A CA 1
ATOM 720 C C . THR A 1 93 ? 2.506 15.479 2.006 1.00 93.44 93 THR A C 1
ATOM 722 O O . THR A 1 93 ? 2.157 14.519 2.698 1.00 93.44 93 THR A O 1
ATOM 725 N N . SER A 1 94 ? 3.550 15.402 1.182 1.00 93.81 94 SER A N 1
ATOM 726 C CA . SER A 1 94 ? 4.379 14.199 1.054 1.00 93.81 94 SER A CA 1
ATOM 727 C C . SER A 1 94 ? 5.102 13.809 2.351 1.00 93.81 94 SER A C 1
ATOM 729 O O . SER A 1 94 ? 5.593 12.684 2.453 1.00 93.81 94 SER A O 1
ATOM 731 N N . MET A 1 95 ? 5.163 14.710 3.337 1.00 94.25 95 MET A N 1
ATOM 732 C CA . MET A 1 95 ? 5.734 14.446 4.661 1.00 94.25 95 MET A CA 1
ATOM 733 C C . MET A 1 95 ? 4.772 13.670 5.567 1.00 94.25 95 MET A C 1
ATOM 735 O O . MET A 1 95 ? 5.217 12.981 6.484 1.00 94.25 95 MET A O 1
ATOM 739 N N . ASP A 1 96 ? 3.468 13.714 5.283 1.00 95.19 96 ASP A N 1
ATOM 740 C CA . ASP A 1 96 ? 2.443 13.019 6.057 1.00 95.19 96 ASP A CA 1
ATOM 741 C C . ASP A 1 96 ? 2.381 11.542 5.642 1.00 95.19 96 ASP A C 1
ATOM 743 O O . ASP A 1 96 ? 1.583 11.115 4.801 1.00 95.19 96 ASP A O 1
ATOM 747 N N . ARG A 1 97 ? 3.307 10.759 6.196 1.00 95.56 97 ARG A N 1
ATOM 748 C CA . ARG A 1 97 ? 3.500 9.336 5.889 1.00 95.56 97 ARG A CA 1
ATOM 749 C C . ARG A 1 97 ? 2.533 8.454 6.672 1.00 95.56 97 ARG A C 1
ATOM 751 O O . ARG A 1 97 ? 2.074 8.811 7.752 1.00 95.56 97 ARG A O 1
ATOM 758 N N . ASN A 1 98 ? 2.274 7.256 6.149 1.00 96.19 98 ASN A N 1
ATOM 759 C CA . ASN A 1 98 ? 1.533 6.191 6.837 1.00 96.19 98 ASN A CA 1
ATOM 760 C C . ASN A 1 98 ? 0.132 6.596 7.348 1.00 96.19 98 ASN A C 1
ATOM 762 O O . ASN A 1 98 ? -0.369 6.014 8.314 1.00 96.19 98 ASN A O 1
ATOM 766 N N . ILE A 1 99 ? -0.520 7.579 6.712 1.00 97.38 99 ILE A N 1
ATOM 767 C CA . ILE A 1 99 ? -1.893 7.976 7.059 1.00 97.38 99 ILE A CA 1
ATOM 768 C C . ILE A 1 99 ? -2.801 6.742 7.006 1.00 97.38 99 ILE A C 1
ATOM 770 O O . ILE A 1 99 ? -2.803 6.004 6.023 1.00 97.38 99 ILE A O 1
ATOM 774 N N . GLY A 1 100 ? -3.576 6.521 8.067 1.00 97.12 100 GLY A N 1
ATOM 775 C CA . GLY A 1 100 ? -4.487 5.381 8.200 1.00 97.12 100 GLY A CA 1
ATOM 776 C C . GLY A 1 100 ? -3.863 4.122 8.816 1.00 97.12 100 GLY A C 1
ATOM 777 O O . GLY A 1 100 ? -4.605 3.308 9.360 1.00 97.12 100 GLY A O 1
ATOM 778 N N . THR A 1 101 ? -2.532 3.976 8.824 1.00 97.00 101 THR A N 1
ATOM 779 C CA . THR A 1 101 ? -1.855 2.784 9.371 1.00 97.00 101 THR A CA 1
ATOM 780 C C . THR A 1 101 ? -2.045 2.670 10.884 1.00 97.00 101 THR A C 1
ATOM 782 O O . THR A 1 101 ? -2.537 1.653 11.373 1.00 97.00 101 THR A O 1
ATOM 785 N N . HIS A 1 102 ? -1.712 3.733 11.629 1.00 96.62 102 HIS A N 1
ATOM 786 C CA . HIS A 1 102 ? -1.900 3.776 13.084 1.00 96.62 102 HIS A CA 1
ATOM 787 C C . HIS A 1 102 ? -3.376 3.565 13.460 1.00 96.62 102 HIS A C 1
ATOM 789 O O . HIS A 1 102 ? -3.701 2.690 14.265 1.00 96.62 102 HIS A O 1
ATOM 795 N N . LEU A 1 103 ? -4.272 4.286 12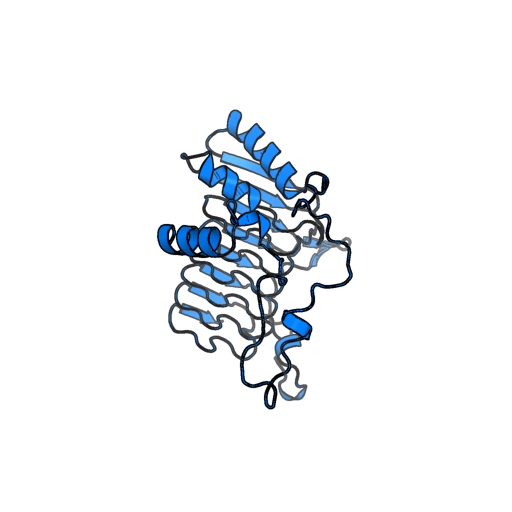.777 1.00 97.44 103 LEU A N 1
ATOM 796 C CA . LEU A 1 103 ? -5.717 4.170 12.948 1.00 97.44 103 LEU A CA 1
ATOM 797 C C . LEU A 1 103 ? -6.220 2.739 12.711 1.00 97.44 103 LEU A C 1
ATOM 799 O O . LEU A 1 103 ? -7.024 2.248 13.495 1.00 97.44 103 LEU A O 1
ATOM 803 N N . SER A 1 104 ? -5.757 2.039 11.669 1.00 97.62 104 SER A N 1
ATOM 804 C CA . SER A 1 104 ? -6.165 0.645 11.447 1.00 97.62 104 SER A CA 1
ATOM 805 C C . SER A 1 104 ? -5.745 -0.259 12.608 1.00 97.62 104 SER A C 1
ATOM 807 O O . SER A 1 104 ? -6.511 -1.141 12.991 1.00 97.62 104 SER A O 1
ATOM 809 N N . GLY A 1 105 ? -4.565 -0.026 13.192 1.00 96.88 105 GLY A N 1
ATOM 810 C CA . GLY A 1 105 ? -4.105 -0.745 14.380 1.00 96.88 105 GLY A CA 1
ATOM 811 C C . GLY A 1 105 ? -5.016 -0.523 15.588 1.00 96.88 105 GLY A C 1
ATOM 812 O O . GLY A 1 105 ? -5.436 -1.497 16.213 1.00 96.88 105 GLY A O 1
ATOM 813 N N . VAL A 1 106 ? -5.364 0.734 15.875 1.00 96.75 106 VAL A N 1
ATOM 814 C CA . VAL A 1 106 ? -6.293 1.101 16.961 1.00 96.75 106 VAL A CA 1
ATOM 815 C C . VAL A 1 106 ? -7.675 0.488 16.728 1.00 96.75 106 VAL A C 1
ATOM 817 O O . VAL A 1 106 ? -8.170 -0.253 17.574 1.00 96.75 106 VAL A O 1
ATOM 820 N N . LEU A 1 107 ? -8.260 0.678 15.539 1.00 96.88 107 LEU A N 1
ATOM 821 C CA . LEU A 1 107 ? -9.567 0.107 15.191 1.00 96.88 107 LEU A CA 1
ATOM 822 C C . LEU A 1 107 ? -9.594 -1.419 15.315 1.00 96.88 107 LEU A C 1
ATOM 824 O O . LEU A 1 107 ? -10.620 -1.988 15.669 1.00 96.88 107 LEU A O 1
ATOM 828 N N . HIS A 1 108 ? -8.498 -2.103 14.986 1.00 95.56 108 HIS A N 1
ATOM 829 C CA . HIS A 1 108 ? -8.428 -3.557 15.106 1.00 95.56 108 HIS A CA 1
ATOM 830 C C . HIS A 1 108 ? -8.314 -4.036 16.559 1.00 95.56 108 HIS A C 1
ATOM 832 O O . HIS A 1 108 ? -8.923 -5.047 16.896 1.00 95.56 108 HIS A O 1
ATOM 838 N N . ARG A 1 109 ? -7.549 -3.337 17.408 1.00 95.88 109 ARG A N 1
ATOM 839 C CA . ARG A 1 109 ? -7.339 -3.734 18.812 1.00 95.88 109 ARG A CA 1
ATOM 840 C C . ARG A 1 109 ? -8.512 -3.375 19.716 1.00 95.88 109 ARG A C 1
ATOM 842 O O . ARG A 1 109 ? -8.844 -4.146 20.609 1.00 95.88 109 ARG A O 1
ATOM 849 N N . GLU A 1 110 ? -9.105 -2.208 19.499 1.00 95.56 110 GLU A N 1
ATOM 850 C CA . GLU A 1 110 ? -9.975 -1.572 20.495 1.00 95.56 110 GLU A CA 1
ATOM 851 C C . GLU A 1 110 ? -11.449 -1.549 20.075 1.00 95.56 110 GLU A C 1
ATOM 853 O O . GLU A 1 110 ? -12.329 -1.426 20.924 1.00 95.56 110 GLU A O 1
ATOM 858 N N . TYR A 1 111 ? -11.746 -1.732 18.782 1.00 95.19 111 TYR A N 1
ATOM 859 C CA . TYR A 1 111 ? -13.103 -1.624 18.239 1.00 95.19 111 TYR A CA 1
ATOM 860 C C . TYR A 1 111 ? -13.557 -2.947 17.589 1.00 95.19 111 TYR A C 1
ATOM 862 O O . TYR A 1 111 ? -13.556 -3.070 16.359 1.00 95.19 111 TYR A O 1
ATOM 870 N N . PRO A 1 112 ? -14.015 -3.939 18.385 1.00 92.44 112 PRO A N 1
ATOM 871 C CA . PRO A 1 112 ? -14.430 -5.258 17.887 1.00 92.44 112 PRO A CA 1
ATOM 872 C C . PRO A 1 112 ? -15.665 -5.210 16.975 1.00 92.44 112 PRO A C 1
ATOM 874 O O . PRO A 1 112 ? -15.941 -6.152 16.240 1.00 92.44 112 PRO A O 1
ATOM 877 N N . THR A 1 113 ? -16.414 -4.105 16.991 1.00 91.56 113 THR A N 1
ATOM 878 C CA . THR A 1 113 ? -17.545 -3.868 16.084 1.00 91.56 113 THR A CA 1
ATOM 879 C C . THR A 1 113 ? -17.112 -3.587 14.645 1.00 91.56 113 THR A C 1
ATOM 881 O O . THR A 1 113 ? -17.961 -3.594 13.755 1.00 91.56 113 THR A O 1
ATOM 884 N N . HIS A 1 114 ? -15.819 -3.331 14.408 1.00 92.69 114 HIS A N 1
ATOM 885 C CA . HIS A 1 114 ? -15.252 -2.967 13.109 1.00 92.69 114 HIS A CA 1
ATOM 886 C C . HIS A 1 114 ? -16.049 -1.851 12.403 1.00 92.69 114 HIS A C 1
ATOM 888 O O . HIS A 1 114 ? -16.583 -2.068 11.305 1.00 92.69 114 HIS A O 1
ATOM 894 N N . PRO A 1 115 ? -16.136 -0.653 13.018 1.00 96.44 115 PRO A N 1
ATOM 895 C CA . PRO A 1 115 ? -16.951 0.437 12.498 1.00 96.44 115 PRO A CA 1
ATOM 896 C C . PRO A 1 115 ? -16.484 0.877 11.109 1.00 96.44 115 PRO A C 1
ATOM 898 O O . PRO A 1 115 ? -15.314 0.725 10.740 1.00 96.44 115 PRO A O 1
ATOM 901 N N . MET A 1 116 ? -17.403 1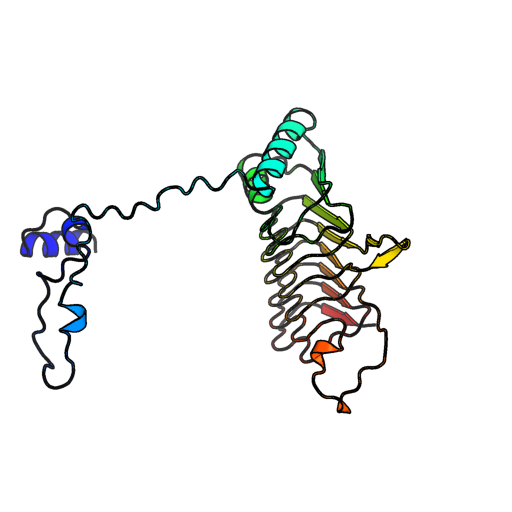.457 10.338 1.00 97.69 116 MET A N 1
ATOM 902 C CA . MET A 1 116 ? -17.057 2.062 9.054 1.00 97.69 116 MET A CA 1
ATOM 903 C C . MET A 1 116 ? -16.363 3.403 9.275 1.00 97.69 116 MET A C 1
ATOM 905 O O . MET A 1 116 ? -16.939 4.321 9.851 1.00 97.69 116 MET A O 1
ATOM 909 N N . VAL A 1 117 ? -15.145 3.551 8.765 1.00 98.31 117 VAL A N 1
ATOM 910 C CA . VAL A 1 117 ? -14.409 4.816 8.858 1.00 98.31 117 VAL A CA 1
ATOM 911 C C . VAL A 1 117 ? -14.078 5.310 7.465 1.00 98.31 117 VAL A C 1
ATOM 913 O O . VAL A 1 117 ? -13.513 4.575 6.663 1.00 98.31 117 VAL A O 1
ATOM 916 N N . THR A 1 118 ? -14.423 6.557 7.166 1.00 98.56 118 THR A N 1
ATOM 917 C CA . THR A 1 118 ? -14.080 7.196 5.893 1.00 98.56 118 THR A CA 1
ATOM 918 C C . THR A 1 118 ? -13.180 8.396 6.142 1.00 98.56 118 THR A C 1
ATOM 920 O O . THR A 1 118 ? -13.557 9.317 6.859 1.00 98.56 118 THR A O 1
ATOM 923 N N . LEU A 1 119 ? -11.997 8.400 5.539 1.00 98.25 119 LEU A N 1
ATOM 924 C CA . LEU A 1 119 ? -11.093 9.543 5.505 1.00 98.25 119 LEU A CA 1
ATOM 925 C C . LEU A 1 119 ? -11.223 10.215 4.138 1.00 98.25 119 LEU A C 1
ATOM 927 O O . LEU A 1 119 ? -11.006 9.569 3.113 1.00 98.25 119 LEU A O 1
ATOM 931 N N . VAL A 1 120 ? -11.585 11.496 4.116 1.00 98.38 120 VAL A N 1
ATOM 932 C CA . VAL A 1 120 ? -11.701 12.294 2.887 1.00 98.38 120 VAL A CA 1
ATOM 933 C C . VAL A 1 120 ? -10.615 13.360 2.886 1.00 98.38 120 VAL A C 1
ATOM 935 O O . VAL A 1 120 ? -10.722 14.355 3.599 1.00 98.38 120 VAL A O 1
ATOM 938 N N . ILE A 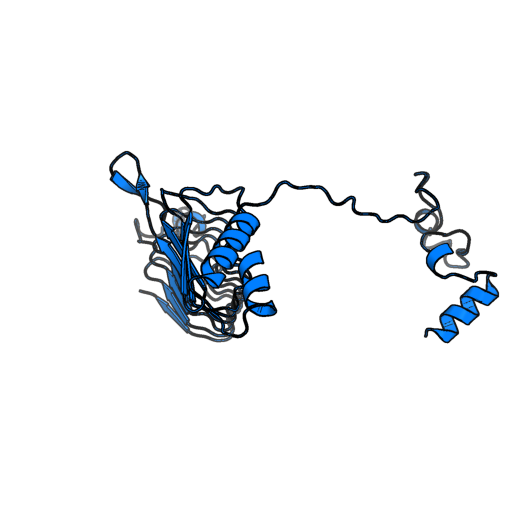1 121 ? -9.586 13.151 2.074 1.00 97.62 121 ILE A N 1
ATOM 939 C CA . ILE A 1 121 ? -8.424 14.024 1.927 1.00 97.62 121 ILE A CA 1
ATOM 940 C C . ILE A 1 121 ? -8.612 14.891 0.675 1.00 97.62 121 ILE A C 1
ATOM 942 O O . ILE A 1 121 ? -8.712 14.373 -0.441 1.00 97.62 121 ILE A O 1
ATOM 946 N N . LYS A 1 122 ? -8.707 16.209 0.865 1.00 93.50 122 LYS A N 1
ATOM 947 C CA . LYS A 1 122 ? -9.187 17.156 -0.158 1.00 93.50 122 LYS A CA 1
ATOM 948 C C . LYS A 1 122 ? -8.068 18.002 -0.784 1.00 93.50 122 LYS A C 1
ATOM 950 O O . LYS A 1 122 ? -6.888 17.807 -0.512 1.00 93.50 122 LYS A O 1
ATOM 955 N N . ASN A 1 123 ? -8.463 18.955 -1.631 1.00 88.44 123 ASN A N 1
ATOM 956 C CA . ASN A 1 123 ? -7.673 20.121 -2.050 1.00 88.44 123 ASN A CA 1
ATOM 957 C C . ASN A 1 123 ? -6.346 19.823 -2.769 1.00 88.44 123 ASN A C 1
ATOM 959 O O . ASN A 1 123 ? -5.340 20.479 -2.497 1.00 88.44 123 ASN A O 1
ATOM 963 N N . GLY A 1 124 ? -6.335 18.850 -3.686 1.00 90.12 124 GLY A N 1
ATOM 964 C CA . GLY A 1 124 ? -5.133 18.533 -4.470 1.00 90.12 124 GLY A CA 1
ATOM 965 C C . GLY A 1 124 ? -3.983 18.032 -3.600 1.00 90.12 124 GLY A C 1
ATOM 966 O O . GLY A 1 124 ? -2.822 18.327 -3.860 1.00 90.12 124 GLY A O 1
ATOM 967 N N . SER A 1 125 ? -4.312 17.328 -2.518 1.00 94.88 125 SER A N 1
ATOM 968 C CA . SER A 1 125 ? -3.318 16.817 -1.581 1.00 94.88 125 SER A CA 1
ATOM 969 C C . SER A 1 125 ? -2.507 15.681 -2.190 1.00 94.88 125 SER A C 1
ATOM 971 O O . SER A 1 125 ? -3.042 14.834 -2.907 1.00 94.88 125 SER A O 1
ATOM 973 N N . ILE A 1 126 ? -1.226 15.622 -1.830 1.00 96.38 126 ILE A N 1
ATOM 974 C CA . ILE A 1 126 ? -0.347 14.499 -2.157 1.00 96.38 126 ILE A CA 1
ATOM 975 C C . ILE A 1 126 ? 0.038 13.832 -0.846 1.00 96.38 126 ILE A C 1
ATOM 977 O O . ILE A 1 126 ? 0.805 14.401 -0.074 1.00 96.38 126 ILE A O 1
ATOM 981 N N . THR A 1 127 ? -0.507 12.651 -0.561 1.00 97.50 127 THR A N 1
ATOM 982 C CA . THR A 1 127 ? -0.197 11.942 0.691 1.00 97.50 127 THR A CA 1
ATOM 983 C C . THR A 1 127 ? 1.197 11.326 0.640 1.00 97.50 127 THR A C 1
ATOM 985 O O . THR A 1 127 ? 1.621 10.830 -0.409 1.00 97.50 127 THR A O 1
ATOM 988 N N . GLY A 1 128 ? 1.890 11.298 1.778 1.00 97.38 128 GLY A N 1
ATOM 989 C CA . GLY A 1 128 ? 3.213 10.697 1.896 1.00 97.38 128 GLY A CA 1
ATOM 990 C C . GLY A 1 128 ? 3.241 9.175 1.737 1.00 97.38 128 GLY A C 1
ATOM 991 O O . GLY A 1 128 ? 2.220 8.502 1.573 1.00 97.38 128 GLY A O 1
ATOM 992 N N . ASN A 1 129 ? 4.458 8.630 1.802 1.00 98.06 129 ASN A N 1
ATOM 993 C CA . ASN A 1 129 ? 4.713 7.200 1.626 1.00 98.06 129 ASN A CA 1
ATOM 994 C C . ASN A 1 129 ? 3.912 6.344 2.614 1.00 98.06 129 ASN A C 1
ATOM 996 O O . ASN A 1 129 ? 3.821 6.668 3.800 1.00 98.06 129 ASN A O 1
ATOM 1000 N N . GLY A 1 130 ? 3.411 5.205 2.138 1.00 97.44 130 GLY A N 1
ATOM 1001 C CA . GLY A 1 130 ? 2.756 4.196 2.969 1.00 97.44 130 GLY A CA 1
ATOM 1002 C C . GLY A 1 130 ? 1.316 4.523 3.361 1.00 97.44 130 GLY A C 1
ATOM 1003 O O . GLY A 1 130 ? 0.801 3.909 4.295 1.00 97.44 130 GLY A O 1
ATOM 1004 N N . MET A 1 131 ? 0.655 5.478 2.694 1.00 98.25 131 MET A N 1
ATOM 1005 C CA . MET A 1 131 ? -0.757 5.776 2.954 1.00 98.25 131 MET A CA 1
ATOM 1006 C C . MET A 1 131 ? -1.610 4.500 2.865 1.00 98.25 131 MET A C 1
ATOM 1008 O O . MET A 1 131 ? -1.598 3.785 1.862 1.00 98.25 131 MET A O 1
ATOM 1012 N N . GLY A 1 132 ? -2.366 4.218 3.921 1.00 97.94 132 GLY A N 1
ATOM 1013 C CA . GLY A 1 132 ? -3.234 3.052 4.014 1.00 97.94 132 GLY A CA 1
ATOM 1014 C C . GLY A 1 132 ? -2.495 1.715 4.042 1.00 97.94 132 GLY A C 1
ATOM 1015 O O . GLY A 1 132 ? -3.059 0.696 3.638 1.00 97.94 132 GLY A O 1
ATOM 1016 N N . ALA A 1 133 ? -1.239 1.693 4.490 1.00 98.06 133 ALA A N 1
ATOM 1017 C CA . ALA A 1 133 ? -0.538 0.441 4.724 1.00 98.06 133 ALA A CA 1
ATOM 1018 C C . ALA A 1 133 ? -1.222 -0.372 5.838 1.00 98.06 133 ALA A C 1
ATOM 1020 O O . ALA A 1 133 ? -1.679 0.165 6.846 1.00 98.06 133 ALA A O 1
ATOM 1021 N N . PHE A 1 134 ? -1.274 -1.689 5.644 1.00 97.81 134 PHE A N 1
ATOM 1022 C CA . PHE A 1 134 ? -1.771 -2.675 6.606 1.00 97.81 134 PHE A CA 1
ATOM 1023 C C . PHE A 1 134 ? -3.215 -2.460 7.084 1.00 97.81 134 PHE A C 1
ATOM 1025 O O . PHE A 1 134 ? -3.561 -2.898 8.180 1.00 97.81 134 PHE A O 1
ATOM 1032 N N . ILE A 1 135 ? -4.075 -1.836 6.268 1.00 97.69 135 ILE A N 1
ATOM 1033 C CA . ILE A 1 135 ? -5.502 -1.708 6.593 1.00 97.69 135 ILE A CA 1
ATOM 1034 C C . ILE A 1 135 ? -6.131 -3.098 6.736 1.00 97.69 135 ILE A C 1
ATOM 1036 O O . ILE A 1 135 ? -6.096 -3.901 5.802 1.00 97.69 135 ILE A O 1
ATOM 1040 N N . LYS A 1 136 ? -6.756 -3.363 7.887 1.00 94.94 136 LYS A N 1
ATOM 1041 C CA . LYS A 1 136 ? -7.490 -4.613 8.174 1.00 94.94 136 LYS A CA 1
ATOM 1042 C C . LYS A 1 136 ? -8.989 -4.421 8.404 1.00 94.94 136 LYS A C 1
ATOM 1044 O O . LYS A 1 136 ? -9.704 -5.389 8.632 1.00 94.94 136 LYS A O 1
ATOM 1049 N N . ASN A 1 137 ? -9.467 -3.181 8.379 1.00 94.06 137 ASN A N 1
ATOM 1050 C CA . ASN A 1 137 ? -10.800 -2.805 8.849 1.00 94.06 137 ASN A CA 1
ATOM 1051 C C . ASN A 1 137 ? -11.669 -2.252 7.706 1.00 94.06 137 ASN A C 1
ATOM 1053 O O . ASN A 1 137 ? -11.207 -2.080 6.576 1.00 94.06 137 ASN A O 1
ATOM 1057 N N . ASN A 1 138 ? -12.919 -1.902 8.024 1.00 95.38 138 ASN A N 1
ATOM 1058 C CA . ASN A 1 138 ? -13.869 -1.231 7.128 1.00 95.38 138 ASN A CA 1
ATOM 1059 C C . ASN A 1 138 ? -13.514 0.256 6.915 1.00 95.38 138 ASN A C 1
ATOM 1061 O O . ASN A 1 138 ? -14.332 1.149 7.140 1.00 95.38 138 ASN A O 1
ATOM 1065 N N . MET A 1 139 ? -12.274 0.524 6.503 1.00 97.94 139 MET A N 1
ATOM 1066 C CA . MET A 1 139 ? -11.760 1.868 6.267 1.00 97.94 139 MET A CA 1
ATOM 1067 C C . MET A 1 139 ? -11.801 2.214 4.779 1.00 97.94 139 MET A C 1
ATOM 1069 O O . MET A 1 139 ? -11.336 1.439 3.945 1.00 97.94 139 MET A O 1
ATOM 1073 N N . THR A 1 140 ? -12.326 3.390 4.452 1.00 98.69 140 THR A N 1
ATOM 1074 C CA . THR A 1 140 ? -12.228 4.000 3.127 1.00 98.69 140 THR A CA 1
ATOM 1075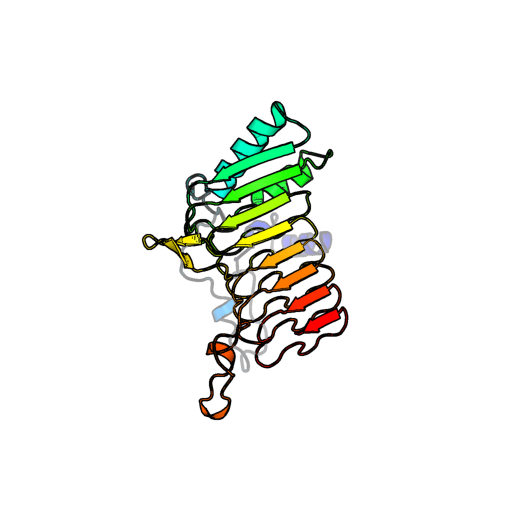 C C . THR A 1 140 ? -11.328 5.224 3.206 1.00 98.69 140 THR A C 1
ATOM 1077 O O . THR A 1 140 ? -11.594 6.116 4.002 1.00 98.69 140 THR A O 1
ATOM 1080 N N . ILE A 1 141 ? -10.290 5.298 2.378 1.00 98.56 141 ILE A N 1
ATOM 1081 C CA . ILE A 1 141 ? -9.471 6.503 2.209 1.00 98.56 141 ILE A CA 1
ATOM 1082 C C . ILE A 1 141 ? -9.726 7.041 0.808 1.00 98.56 141 ILE A C 1
ATOM 1084 O O . ILE A 1 141 ? -9.491 6.349 -0.181 1.00 98.56 141 ILE A O 1
ATOM 1088 N N . HIS A 1 142 ? -10.230 8.265 0.732 1.00 98.50 142 HIS A N 1
ATOM 1089 C CA . HIS A 1 142 ? -10.506 8.961 -0.511 1.00 98.50 142 HIS A CA 1
ATOM 1090 C C . HIS A 1 142 ? -9.612 10.192 -0.610 1.00 98.50 142 HIS A C 1
ATOM 1092 O O . HIS A 1 142 ? -9.676 11.059 0.257 1.00 98.50 142 HIS A O 1
ATOM 1098 N N . VAL A 1 143 ? -8.801 10.270 -1.661 1.00 98.44 143 VAL A N 1
ATOM 1099 C CA . VAL A 1 143 ? -7.889 11.386 -1.920 1.00 98.44 143 VAL A CA 1
ATOM 1100 C C . VAL A 1 143 ? -8.265 12.042 -3.237 1.00 98.44 143 VAL A C 1
ATOM 1102 O O . VAL A 1 143 ? -8.305 11.377 -4.270 1.00 98.44 143 VAL A O 1
ATOM 1105 N N . THR A 1 144 ? -8.499 13.352 -3.216 1.00 97.44 144 THR A N 1
ATOM 1106 C CA . THR A 1 144 ? -8.525 14.174 -4.433 1.00 97.44 144 THR A CA 1
ATOM 1107 C C . THR A 1 144 ? -7.169 14.861 -4.586 1.00 97.44 144 THR A C 1
ATOM 1109 O O . THR A 1 144 ? -6.888 15.828 -3.872 1.00 97.44 144 THR A O 1
ATOM 1112 N N . GLY A 1 145 ? -6.334 14.351 -5.487 1.00 96.69 145 GLY A N 1
ATOM 1113 C CA . GLY A 1 145 ? -4.932 14.722 -5.666 1.00 96.69 145 GLY A CA 1
ATOM 1114 C C . GLY A 1 145 ? -4.112 13.493 -6.056 1.00 96.69 145 GLY A C 1
ATOM 1115 O O . GLY A 1 145 ? -4.440 12.824 -7.033 1.00 96.69 145 GLY A O 1
ATOM 1116 N N . GLY A 1 146 ? -3.072 13.164 -5.293 1.00 97.56 146 GLY A N 1
ATOM 1117 C CA . GLY A 1 146 ? -2.209 12.010 -5.557 1.00 97.56 146 GLY A CA 1
ATOM 1118 C C . GLY A 1 146 ? -1.654 11.370 -4.289 1.00 97.56 146 GLY A C 1
ATOM 1119 O O . GLY A 1 146 ? -1.964 11.774 -3.167 1.00 97.56 146 GLY A O 1
ATOM 1120 N N . ALA A 1 147 ? -0.811 10.359 -4.461 1.00 98.12 147 ALA A N 1
ATOM 1121 C CA . ALA A 1 147 ? -0.125 9.719 -3.345 1.00 98.12 147 ALA A CA 1
ATOM 1122 C C . ALA A 1 147 ? 1.274 9.241 -3.740 1.00 98.12 147 ALA A C 1
ATOM 1124 O O . ALA A 1 147 ? 1.528 8.894 -4.890 1.00 98.12 147 ALA A O 1
ATOM 1125 N N . GLN A 1 148 ? 2.184 9.220 -2.772 1.00 98.25 148 GLN A N 1
ATOM 1126 C CA . GLN A 1 148 ? 3.553 8.743 -2.960 1.00 98.25 148 GLN A CA 1
ATOM 1127 C C . GLN A 1 148 ? 3.628 7.200 -2.926 1.00 98.25 148 GLN A C 1
ATOM 1129 O O . GLN A 1 148 ? 2.643 6.504 -3.178 1.00 98.25 148 GLN A O 1
ATOM 1134 N N . ASP A 1 149 ? 4.808 6.644 -2.657 1.00 98.50 149 ASP A N 1
ATOM 1135 C CA . ASP A 1 149 ? 5.083 5.212 -2.766 1.00 98.50 149 ASP A CA 1
ATOM 1136 C C . ASP A 1 149 ? 4.382 4.388 -1.669 1.00 98.50 149 ASP A C 1
ATOM 1138 O O . ASP A 1 149 ? 4.191 4.824 -0.532 1.00 98.50 149 ASP A O 1
ATOM 1142 N N . GLY A 1 150 ? 4.058 3.133 -1.980 1.00 98.06 150 GLY A N 1
ATOM 1143 C CA . GLY A 1 150 ? 3.617 2.141 -0.996 1.00 98.06 150 GLY A CA 1
ATOM 1144 C C . GLY A 1 150 ? 2.178 2.305 -0.509 1.00 98.06 150 GLY A C 1
ATOM 1145 O O . GLY A 1 150 ? 1.843 1.799 0.565 1.00 98.06 150 GLY A O 1
ATOM 1146 N N . VAL A 1 151 ? 1.326 2.991 -1.277 1.00 98.75 151 VAL A N 1
ATOM 1147 C CA . VAL A 1 151 ? -0.115 3.072 -1.002 1.00 98.75 151 VAL A CA 1
ATOM 1148 C C . VAL A 1 151 ? -0.691 1.670 -0.833 1.00 98.75 151 VAL A C 1
ATOM 1150 O O . VAL A 1 151 ? -0.513 0.823 -1.705 1.00 98.75 151 VAL A O 1
ATOM 1153 N N . GLY A 1 152 ? -1.391 1.405 0.269 1.00 98.50 152 GLY A N 1
ATOM 1154 C CA . GLY A 1 152 ? -2.055 0.116 0.466 1.00 98.50 152 GLY A CA 1
ATOM 1155 C C . GLY A 1 152 ? -1.137 -1.077 0.702 1.00 98.50 152 GLY A C 1
ATOM 1156 O O . GLY A 1 152 ? -1.589 -2.215 0.565 1.00 98.50 152 GLY A O 1
ATOM 1157 N N . LYS A 1 153 ? 0.149 -0.855 1.005 1.00 98.31 153 LYS A N 1
ATOM 1158 C CA . LYS A 1 153 ? 1.105 -1.940 1.262 1.00 98.31 153 LYS A CA 1
ATOM 1159 C C . LYS A 1 153 ? 0.559 -2.891 2.330 1.00 98.31 153 LYS A C 1
ATOM 1161 O O . LYS A 1 153 ? 0.265 -2.470 3.444 1.00 98.31 153 LYS A O 1
ATOM 1166 N N . GLY A 1 154 ? 0.454 -4.174 2.004 1.00 98.25 154 GLY A N 1
ATOM 1167 C CA . GLY A 1 154 ? 0.003 -5.219 2.921 1.00 98.25 154 GLY A CA 1
ATOM 1168 C C . GLY A 1 154 ? -1.439 -5.057 3.405 1.00 98.25 154 GLY A C 1
ATOM 1169 O O . GLY A 1 154 ? -1.771 -5.586 4.465 1.00 98.25 154 GLY A O 1
ATOM 1170 N N . ALA A 1 155 ? -2.284 -4.312 2.684 1.00 98.38 155 ALA A N 1
ATOM 1171 C CA . ALA A 1 155 ? -3.697 -4.197 3.026 1.00 98.38 155 ALA A CA 1
ATOM 1172 C C . ALA A 1 155 ? -4.387 -5.570 2.983 1.00 98.38 155 ALA A C 1
ATOM 1174 O O . ALA A 1 155 ? -4.138 -6.387 2.096 1.00 98.38 155 ALA A O 1
ATOM 1175 N N . MET A 1 156 ? -5.255 -5.822 3.955 1.00 97.94 156 MET A N 1
ATOM 1176 C CA . MET A 1 156 ? -6.070 -7.035 4.061 1.00 97.94 156 MET A CA 1
ATOM 1177 C C . MET A 1 156 ? -7.554 -6.743 3.814 1.00 97.94 156 MET A C 1
ATOM 1179 O O . MET A 1 156 ? -8.321 -7.655 3.523 1.00 97.94 156 MET A O 1
ATOM 1183 N N . ALA A 1 157 ? -7.969 -5.480 3.927 1.00 97.31 157 ALA A N 1
ATOM 1184 C CA . ALA A 1 157 ? -9.339 -5.035 3.712 1.00 97.31 157 ALA A CA 1
ATOM 1185 C C . ALA A 1 157 ? -9.377 -3.543 3.333 1.00 97.31 157 ALA A C 1
ATOM 1187 O O . ALA A 1 157 ? -8.351 -2.915 3.071 1.00 97.31 157 ALA A O 1
ATOM 1188 N N . GLY A 1 158 ? -10.580 -2.970 3.334 1.00 97.38 158 GLY A N 1
ATOM 1189 C CA . GLY A 1 158 ? -10.799 -1.544 3.129 1.00 97.38 158 GLY A CA 1
ATOM 1190 C C . GLY A 1 158 ? -10.861 -1.128 1.662 1.00 97.38 158 GLY A C 1
ATOM 1191 O O . GLY A 1 158 ? -10.937 -1.948 0.741 1.00 97.38 158 GLY A O 1
ATOM 1192 N N . ARG A 1 159 ? -10.895 0.186 1.450 1.00 98.62 159 ARG A N 1
ATOM 1193 C CA . ARG A 1 159 ? -10.998 0.806 0.132 1.00 98.62 159 ARG A CA 1
ATOM 1194 C C . ARG A 1 159 ? -10.094 2.026 0.048 1.00 98.62 159 ARG A C 1
ATOM 1196 O O . ARG A 1 159 ? -10.160 2.894 0.910 1.00 98.62 159 ARG A O 1
ATOM 1203 N N . ILE A 1 160 ? -9.304 2.128 -1.009 1.00 98.75 160 ILE A N 1
ATOM 1204 C CA . ILE A 1 160 ? -8.496 3.312 -1.303 1.00 98.75 160 ILE A CA 1
ATOM 1205 C C . ILE A 1 160 ? -8.897 3.843 -2.675 1.00 98.75 160 ILE A C 1
ATOM 1207 O O . ILE A 1 160 ? -8.941 3.095 -3.651 1.00 98.75 160 ILE A O 1
ATOM 1211 N N . VAL A 1 161 ? -9.227 5.129 -2.731 1.00 98.75 161 VAL A N 1
ATOM 1212 C CA . VAL A 1 161 ? -9.687 5.825 -3.934 1.00 98.75 161 VAL A CA 1
ATOM 1213 C C . VAL A 1 161 ? -8.825 7.066 -4.134 1.00 98.75 161 VAL A C 1
ATOM 1215 O O . VAL A 1 161 ? -8.807 7.934 -3.265 1.00 98.75 161 VAL A O 1
ATOM 1218 N N . ILE A 1 162 ? -8.137 7.157 -5.270 1.00 98.62 162 ILE A N 1
ATOM 1219 C CA . ILE A 1 162 ? -7.310 8.304 -5.658 1.00 98.62 162 ILE A CA 1
ATOM 1220 C C . ILE A 1 162 ? -7.904 8.912 -6.926 1.00 98.62 162 ILE A C 1
ATOM 1222 O O . ILE A 1 162 ? -7.915 8.279 -7.984 1.00 98.62 162 ILE A O 1
ATOM 1226 N N . LEU A 1 163 ? -8.416 10.132 -6.806 1.00 98.12 163 LEU A N 1
ATOM 1227 C CA . LEU A 1 163 ? -9.039 10.888 -7.886 1.00 98.12 163 LEU A CA 1
ATOM 1228 C C . LEU A 1 163 ? -8.241 12.148 -8.199 1.00 98.12 163 LEU A C 1
ATOM 1230 O O . LEU A 1 163 ? -7.533 12.685 -7.353 1.00 98.12 163 LEU A O 1
ATOM 1234 N N . LYS A 1 164 ? -8.421 12.660 -9.410 1.00 97.19 164 LYS A N 1
ATOM 1235 C CA . LYS A 1 164 ? -7.907 13.952 -9.853 1.00 97.19 164 LYS A CA 1
ATOM 1236 C C . LYS A 1 164 ? -8.494 15.097 -9.036 1.00 97.19 164 LYS A C 1
ATOM 1238 O O . LYS A 1 164 ? -9.648 15.044 -8.606 1.00 97.19 164 LYS A O 1
ATOM 1243 N N . ALA A 1 165 ? -7.727 16.171 -8.908 1.00 96.00 165 ALA A N 1
ATOM 1244 C CA . ALA A 1 165 ? -8.175 17.432 -8.325 1.00 96.00 165 ALA A CA 1
ATOM 1245 C C . ALA A 1 165 ? -8.151 18.548 -9.373 1.00 96.00 165 ALA A C 1
ATOM 1247 O O . ALA A 1 165 ? -7.422 18.465 -10.359 1.00 96.00 165 ALA A O 1
ATOM 1248 N N . LYS A 1 166 ? -8.954 19.595 -9.167 1.00 94.69 166 LYS A N 1
ATOM 1249 C CA . LYS A 1 166 ? -8.865 20.808 -9.984 1.00 94.69 166 LYS A CA 1
ATOM 1250 C C . LYS A 1 166 ? -7.663 21.639 -9.538 1.00 94.69 166 LYS A C 1
ATOM 1252 O O . LYS A 1 166 ? -7.533 21.901 -8.344 1.00 94.69 166 LYS A O 1
ATOM 1257 N N . ASN A 1 167 ? -6.824 22.054 -10.482 1.00 92.69 167 ASN A N 1
ATOM 1258 C CA . ASN A 1 167 ? -5.823 23.095 -10.249 1.00 92.69 167 ASN A CA 1
ATOM 1259 C C . ASN A 1 167 ? -6.483 24.492 -10.216 1.00 92.69 167 ASN A C 1
ATOM 1261 O O . ASN A 1 167 ? -7.702 24.618 -10.360 1.00 92.69 167 ASN A O 1
ATOM 1265 N N . GLU A 1 168 ? -5.680 25.544 -10.047 1.00 92.06 168 GLU A N 1
ATOM 1266 C CA . GLU A 1 168 ? -6.154 26.940 -10.014 1.00 92.06 168 GLU A CA 1
ATOM 1267 C C . GLU A 1 168 ? -6.852 27.369 -11.319 1.00 92.06 168 GLU A C 1
ATOM 1269 O O . GLU A 1 168 ? -7.766 28.189 -11.295 1.00 92.06 168 GLU A O 1
ATOM 1274 N N . GLU A 1 169 ? -6.501 26.747 -12.446 1.00 94.38 169 GLU A N 1
ATOM 1275 C CA . GLU A 1 169 ? -7.127 26.961 -13.759 1.00 94.38 169 GLU A CA 1
ATOM 1276 C C . GLU A 1 169 ? -8.412 26.130 -13.962 1.00 94.38 169 GLU A C 1
ATOM 1278 O O . GLU A 1 169 ? -9.022 26.150 -15.032 1.00 94.38 169 GLU A O 1
ATOM 1283 N N . GLY A 1 170 ? -8.834 25.354 -12.958 1.00 93.50 170 GLY A N 1
ATOM 1284 C CA . GLY A 1 170 ? -10.016 24.493 -13.019 1.00 93.50 170 GLY A CA 1
ATOM 1285 C C . GLY A 1 170 ? -9.829 23.184 -13.797 1.00 93.50 170 GLY A C 1
ATOM 1286 O O . GLY A 1 170 ? -10.798 22.431 -13.954 1.00 93.50 170 GLY A O 1
ATOM 1287 N N . GLN A 1 171 ? -8.612 22.883 -14.256 1.00 94.75 171 GLN A N 1
ATOM 1288 C CA . GLN A 1 171 ? -8.269 21.655 -14.973 1.00 94.75 171 GLN A CA 1
ATOM 1289 C C . GLN A 1 171 ? -8.035 20.495 -14.003 1.00 94.75 171 GLN A C 1
ATOM 1291 O O . GLN A 1 171 ? -7.397 20.653 -12.964 1.00 94.75 171 GLN A O 1
ATOM 1296 N N . PHE A 1 172 ? -8.524 19.304 -14.354 1.00 94.44 172 PHE A N 1
ATOM 1297 C CA . PHE A 1 172 ? -8.307 18.100 -13.552 1.00 94.44 172 PHE A CA 1
ATOM 1298 C C . PHE A 1 172 ? -6.901 17.522 -13.765 1.00 94.44 172 PHE A C 1
ATOM 1300 O O . PHE A 1 172 ? -6.609 16.965 -14.828 1.00 94.44 172 PHE A O 1
ATOM 1307 N N . VAL A 1 173 ? -6.075 17.588 -12.722 1.00 93.88 173 VAL A N 1
ATOM 1308 C CA . VAL A 1 173 ? -4.691 17.092 -12.668 1.00 93.88 173 VAL A CA 1
ATOM 1309 C C . VAL A 1 173 ? -4.530 15.999 -11.600 1.00 93.88 173 VAL A C 1
ATOM 1311 O O . VAL A 1 173 ? -5.459 15.724 -10.839 1.00 93.88 173 VAL A O 1
ATOM 1314 N N . ASP A 1 174 ? -3.366 15.348 -11.579 1.00 94.38 174 ASP A N 1
ATOM 1315 C CA . ASP A 1 174 ? -3.014 14.231 -10.691 1.00 94.38 174 ASP A CA 1
ATOM 1316 C C . ASP A 1 174 ? -3.891 12.974 -10.867 1.00 94.38 174 ASP A C 1
ATOM 1318 O O . ASP A 1 174 ? -4.099 12.501 -11.990 1.00 94.38 174 ASP A O 1
ATOM 1322 N N . GLY A 1 175 ? -4.362 12.388 -9.763 1.00 96.88 175 GLY A N 1
ATOM 1323 C CA . GLY A 1 175 ? -5.037 11.092 -9.690 1.00 96.88 175 GLY A CA 1
ATOM 1324 C C . GLY A 1 175 ? -4.085 9.895 -9.638 1.00 96.88 175 GLY A C 1
ATOM 1325 O O . GLY A 1 175 ? -4.554 8.758 -9.641 1.00 96.88 175 GLY A O 1
ATOM 1326 N N . SER A 1 176 ? -2.775 10.140 -9.622 1.00 97.75 176 SER A N 1
ATOM 1327 C CA . SER A 1 176 ? -1.734 9.120 -9.758 1.00 97.75 176 SER A CA 1
ATOM 1328 C C . SER A 1 176 ? -1.140 8.699 -8.415 1.00 97.75 176 SER A C 1
ATOM 1330 O O . SER A 1 176 ? -1.229 9.422 -7.415 1.00 97.75 176 SER A O 1
ATOM 1332 N N . VAL A 1 177 ? -0.490 7.537 -8.410 1.00 98.38 177 VAL A N 1
ATOM 1333 C CA . VAL A 1 177 ? 0.241 7.024 -7.246 1.00 98.38 177 VAL A CA 1
ATOM 1334 C C . VAL A 1 177 ? 1.678 6.643 -7.577 1.00 98.38 177 VAL A C 1
ATOM 1336 O O . VAL A 1 177 ? 2.003 6.308 -8.718 1.00 98.38 177 VAL A O 1
ATOM 1339 N N . GLY A 1 178 ? 2.532 6.674 -6.555 1.00 98.06 178 GLY A N 1
ATOM 1340 C CA . GLY A 1 178 ? 3.925 6.255 -6.640 1.00 98.06 178 GLY A CA 1
ATOM 1341 C C . GLY A 1 178 ? 4.122 4.743 -6.799 1.00 98.06 178 GLY A C 1
ATOM 1342 O O . GLY A 1 178 ? 3.229 3.984 -7.191 1.00 98.06 178 GLY A O 1
ATOM 1343 N N . LYS A 1 179 ? 5.338 4.295 -6.491 1.00 98.19 179 LYS A N 1
ATOM 1344 C CA . LYS A 1 179 ? 5.785 2.909 -6.662 1.00 98.19 179 LYS A CA 1
ATOM 1345 C C . LYS A 1 179 ? 5.072 1.973 -5.708 1.00 98.19 179 LYS A C 1
ATOM 1347 O O . LYS A 1 179 ? 4.700 2.348 -4.597 1.00 98.19 179 LYS A O 1
ATOM 1352 N N . SER A 1 180 ? 5.020 0.697 -6.082 1.00 98.00 180 SER A N 1
ATOM 1353 C CA . SER A 1 180 ? 4.610 -0.383 -5.171 1.00 98.00 180 SER A CA 1
ATOM 1354 C C . SER A 1 180 ? 3.201 -0.200 -4.583 1.00 98.00 180 SER A C 1
ATOM 1356 O O . SER A 1 180 ? 2.947 -0.581 -3.436 1.00 98.00 180 SER A O 1
ATOM 1358 N N . LEU A 1 181 ? 2.281 0.381 -5.364 1.00 98.62 181 LEU A N 1
ATOM 1359 C CA . LEU A 1 181 ? 0.853 0.397 -5.047 1.00 98.62 181 LEU A CA 1
ATOM 1360 C C . LEU A 1 181 ? 0.377 -1.026 -4.722 1.00 98.62 181 LEU A C 1
ATOM 1362 O O . LEU A 1 181 ? 0.635 -1.953 -5.485 1.00 98.62 181 LEU A O 1
ATOM 1366 N N . ALA A 1 182 ? -0.346 -1.178 -3.615 1.00 98.50 182 ALA A N 1
ATOM 1367 C CA . ALA A 1 182 ? -0.935 -2.429 -3.146 1.00 98.50 182 ALA A CA 1
ATOM 1368 C C . ALA A 1 182 ? 0.076 -3.584 -2.997 1.00 98.50 182 ALA A C 1
ATOM 1370 O O . ALA A 1 182 ? -0.292 -4.753 -3.132 1.00 98.50 182 ALA A O 1
ATOM 1371 N N . TYR A 1 183 ? 1.347 -3.275 -2.694 1.00 98.56 183 TYR A N 1
ATOM 1372 C CA . TYR A 1 183 ? 2.378 -4.295 -2.497 1.00 98.56 183 TYR A CA 1
ATOM 1373 C C . TYR A 1 183 ? 1.933 -5.330 -1.458 1.00 98.56 183 TYR A C 1
ATOM 1375 O O . TYR A 1 183 ? 1.778 -5.002 -0.281 1.00 98.56 183 TYR A O 1
ATOM 1383 N N . GLY A 1 184 ? 1.768 -6.585 -1.881 1.00 98.44 184 GLY A N 1
ATOM 1384 C CA . GLY A 1 184 ? 1.467 -7.688 -0.972 1.00 98.44 184 GLY A CA 1
ATOM 1385 C C . GLY A 1 184 ? 0.058 -7.625 -0.391 1.00 98.44 184 GLY A C 1
ATOM 1386 O O . GLY A 1 184 ? -0.195 -8.263 0.631 1.00 98.44 184 GLY A O 1
ATOM 1387 N N . ALA A 1 185 ? -0.842 -6.825 -0.975 1.00 98.56 185 ALA A N 1
ATOM 1388 C CA . ALA A 1 185 ? -2.202 -6.709 -0.473 1.00 98.56 185 ALA A CA 1
ATOM 1389 C C . ALA A 1 185 ? -2.951 -8.042 -0.644 1.00 98.56 185 ALA A C 1
ATOM 1391 O O . ALA A 1 185 ? -3.004 -8.619 -1.733 1.00 98.56 185 ALA A O 1
ATOM 1392 N N . GLN A 1 186 ? -3.521 -8.521 0.457 1.00 98.06 186 GLN A N 1
ATOM 1393 C CA . GLN A 1 186 ? -4.281 -9.769 0.562 1.00 98.06 186 GLN A CA 1
ATOM 1394 C C . GLN A 1 186 ? -5.788 -9.537 0.404 1.00 98.06 186 GLN A C 1
ATOM 1396 O O . GLN A 1 186 ? -6.537 -10.480 0.178 1.00 98.06 186 GLN A O 1
ATOM 1401 N N . GLY A 1 187 ? -6.239 -8.286 0.502 1.00 97.56 187 GLY A N 1
ATOM 1402 C CA . GLY A 1 187 ? -7.633 -7.911 0.316 1.00 97.56 187 GLY A CA 1
ATOM 1403 C C . GLY A 1 187 ? -7.814 -6.397 0.280 1.00 97.56 187 GLY A C 1
ATOM 1404 O O . GLY A 1 187 ? -6.861 -5.633 0.438 1.00 97.56 187 GLY A O 1
ATOM 1405 N N . GLY A 1 188 ? -9.052 -5.966 0.059 1.00 98.19 188 GLY A N 1
ATOM 1406 C CA . GLY A 1 188 ? -9.400 -4.560 -0.139 1.00 98.19 188 GLY A CA 1
ATOM 1407 C C . GLY A 1 188 ? -9.522 -4.168 -1.612 1.00 98.19 188 GLY A C 1
ATOM 1408 O O . GLY A 1 188 ? -9.272 -4.971 -2.513 1.00 98.19 188 GLY A O 1
ATOM 1409 N N . ARG A 1 189 ? -9.974 -2.931 -1.845 1.00 98.75 189 ARG A N 1
ATOM 1410 C CA . ARG A 1 189 ? -10.273 -2.400 -3.184 1.00 98.75 189 ARG A CA 1
ATOM 1411 C C . ARG A 1 189 ? -9.539 -1.096 -3.452 1.00 98.75 189 ARG A C 1
ATOM 1413 O O . ARG A 1 189 ? -9.655 -0.155 -2.669 1.00 98.75 189 ARG A O 1
ATOM 1420 N N . PHE A 1 190 ? -8.864 -1.019 -4.587 1.00 98.81 190 PHE A N 1
ATOM 1421 C CA . PHE A 1 190 ? -8.048 0.116 -4.996 1.00 98.81 190 PHE A CA 1
ATOM 1422 C C . PHE A 1 190 ? -8.587 0.707 -6.292 1.00 98.81 190 PHE A C 1
ATOM 1424 O O . PHE A 1 190 ? -8.723 -0.000 -7.285 1.00 98.81 190 PHE A O 1
ATOM 1431 N N . PHE A 1 191 ? -8.873 2.004 -6.287 1.00 98.81 191 PHE A N 1
ATOM 1432 C CA . PHE A 1 191 ? -9.379 2.731 -7.448 1.00 98.81 191 PHE A CA 1
ATOM 1433 C C . PHE A 1 191 ? -8.479 3.931 -7.704 1.00 98.81 191 PHE A C 1
ATOM 1435 O O . PHE A 1 191 ? -8.503 4.894 -6.938 1.00 98.81 191 PHE A O 1
ATOM 1442 N N . ILE A 1 192 ? -7.674 3.864 -8.759 1.00 98.69 192 ILE A N 1
ATOM 1443 C CA . ILE A 1 192 ? -6.715 4.908 -9.119 1.00 98.69 192 ILE A CA 1
ATOM 1444 C C . ILE A 1 192 ? -7.165 5.524 -10.435 1.00 98.69 192 ILE A C 1
ATOM 1446 O O . ILE A 1 192 ? -7.230 4.833 -11.447 1.00 98.69 192 ILE A O 1
ATOM 1450 N N . GLN A 1 193 ? -7.512 6.810 -10.432 1.00 98.06 193 GLN A N 1
ATOM 1451 C CA . GLN A 1 193 ? -7.985 7.485 -11.643 1.00 98.06 193 GLN A CA 1
ATOM 1452 C C . GLN A 1 193 ? -6.849 7.793 -12.628 1.00 98.06 193 GLN A C 1
ATOM 1454 O O . GLN A 1 193 ? -7.093 7.896 -13.827 1.00 98.06 193 GLN A O 1
ATOM 1459 N N . GLY A 1 194 ? -5.639 8.020 -12.124 1.00 96.94 194 GLY A N 1
ATOM 1460 C CA . GLY A 1 194 ? -4.463 8.372 -12.909 1.00 96.94 194 GLY A CA 1
ATOM 1461 C C . GLY A 1 194 ? -3.512 7.201 -13.130 1.00 96.94 194 GLY A C 1
ATOM 1462 O O . GLY A 1 194 ? -3.910 6.038 -13.204 1.00 96.94 194 GLY A O 1
ATOM 1463 N N . ASP A 1 195 ? -2.242 7.559 -13.246 1.00 96.81 195 ASP A N 1
ATOM 1464 C CA . ASP A 1 195 ? -1.135 6.661 -13.550 1.00 96.81 195 ASP A CA 1
ATOM 1465 C C . ASP A 1 195 ? -0.591 6.004 -12.274 1.00 96.81 195 ASP A C 1
ATOM 1467 O O . ASP A 1 195 ? -0.842 6.449 -11.149 1.00 96.81 195 ASP A O 1
ATOM 1471 N N . CYS A 1 196 ? 0.185 4.941 -12.445 1.00 96.94 196 CYS A N 1
ATOM 1472 C CA . CYS A 1 196 ? 0.927 4.307 -11.362 1.00 96.94 196 CYS A CA 1
ATOM 1473 C C . CYS A 1 196 ? 2.409 4.258 -11.717 1.00 96.94 196 CYS A C 1
ATOM 1475 O O . CYS A 1 196 ? 2.785 3.978 -12.857 1.00 96.94 196 CYS A O 1
ATOM 1477 N N . ASP A 1 197 ? 3.279 4.469 -10.736 1.00 96.69 197 ASP A N 1
ATOM 1478 C CA . ASP A 1 197 ? 4.692 4.171 -10.942 1.00 96.69 197 ASP A CA 1
ATOM 1479 C C . ASP A 1 197 ? 4.928 2.641 -10.977 1.00 96.69 197 ASP A C 1
ATOM 1481 O O . ASP A 1 197 ? 4.011 1.814 -11.005 1.00 96.69 197 ASP A O 1
ATOM 1485 N N . SER A 1 198 ? 6.194 2.255 -11.023 1.00 96.81 198 SER A N 1
ATOM 1486 C CA . SER A 1 198 ? 6.656 0.880 -11.143 1.00 96.81 198 SER A CA 1
ATOM 1487 C C . SER A 1 198 ? 6.156 -0.025 -10.014 1.00 96.81 198 SER A C 1
ATOM 1489 O O . SER A 1 198 ? 5.950 0.394 -8.866 1.00 96.81 198 SER A O 1
ATOM 1491 N N . ARG A 1 199 ? 6.016 -1.315 -10.341 1.00 97.88 199 ARG A N 1
ATOM 1492 C CA . ARG A 1 199 ? 5.661 -2.390 -9.398 1.00 97.88 199 ARG A CA 1
ATOM 1493 C C . ARG A 1 199 ? 4.279 -2.232 -8.757 1.00 97.88 199 ARG A C 1
ATOM 1495 O O . ARG A 1 199 ? 4.045 -2.715 -7.650 1.00 97.88 199 ARG A O 1
ATOM 1502 N N . ALA A 1 200 ? 3.341 -1.569 -9.429 1.00 98.38 200 ALA A N 1
ATOM 1503 C CA . ALA A 1 200 ? 1.947 -1.561 -8.998 1.00 98.38 200 ALA A CA 1
ATOM 1504 C C . ALA A 1 200 ? 1.381 -2.992 -8.983 1.00 98.38 200 ALA A C 1
ATOM 1506 O O . ALA A 1 200 ? 1.522 -3.729 -9.954 1.00 98.38 200 ALA A O 1
ATOM 1507 N N . GLY A 1 201 ? 0.773 -3.401 -7.871 1.00 98.31 201 GLY A N 1
ATOM 1508 C CA . GLY A 1 201 ? 0.275 -4.762 -7.678 1.00 98.31 201 GLY A CA 1
ATOM 1509 C C . GLY A 1 201 ? 1.373 -5.816 -7.492 1.00 98.31 201 GLY A C 1
ATOM 1510 O O . GLY A 1 201 ? 1.102 -7.005 -7.651 1.00 98.31 201 GLY A O 1
ATOM 1511 N N . ILE A 1 202 ? 2.611 -5.429 -7.163 1.00 98.50 202 ILE A N 1
ATOM 1512 C CA . ILE A 1 202 ? 3.660 -6.412 -6.868 1.00 98.50 202 ILE A CA 1
ATOM 1513 C C . ILE A 1 202 ? 3.234 -7.320 -5.708 1.00 98.50 202 ILE A C 1
ATOM 1515 O O . ILE A 1 202 ? 2.791 -6.852 -4.657 1.00 98.50 202 ILE A O 1
ATOM 1519 N N . ARG A 1 203 ? 3.355 -8.636 -5.893 1.00 98.50 203 ARG A N 1
ATOM 1520 C CA . ARG A 1 203 ? 2.920 -9.660 -4.929 1.00 98.50 203 ARG A CA 1
ATOM 1521 C C . ARG A 1 203 ? 1.453 -9.533 -4.497 1.00 98.50 203 ARG A C 1
ATOM 1523 O O . ARG A 1 203 ? 1.110 -9.942 -3.387 1.00 98.50 203 ARG A O 1
ATOM 1530 N N . LEU A 1 204 ? 0.583 -8.979 -5.346 1.00 98.56 204 LEU A N 1
ATOM 1531 C CA . LEU A 1 204 ? -0.856 -8.918 -5.076 1.00 98.56 204 LEU A CA 1
ATOM 1532 C C . LEU A 1 204 ? -1.386 -10.332 -4.797 1.00 98.56 204 LEU A C 1
ATOM 1534 O O . LEU A 1 204 ? -1.113 -11.261 -5.555 1.00 98.56 204 LEU A O 1
ATOM 1538 N N . SER A 1 205 ? -2.071 -10.503 -3.669 1.00 98.00 205 SER A N 1
ATOM 1539 C CA . SER A 1 205 ? -2.397 -11.823 -3.110 1.00 98.00 205 SER A CA 1
ATOM 1540 C C . SER A 1 205 ? -3.878 -11.964 -2.735 1.00 98.00 205 SER A C 1
ATOM 1542 O O . SER A 1 205 ? -4.233 -12.863 -1.977 1.00 98.00 205 SER A O 1
ATOM 1544 N N . GLY A 1 206 ? -4.759 -11.102 -3.256 1.00 97.44 206 GLY A N 1
ATOM 1545 C CA . GLY A 1 206 ? -6.207 -11.203 -3.009 1.00 97.44 206 GLY A CA 1
ATOM 1546 C C . GLY A 1 206 ? -6.993 -9.892 -3.067 1.00 97.44 206 GLY A C 1
ATOM 1547 O O . GLY A 1 206 ? -8.217 -9.911 -2.969 1.00 97.44 206 GLY A O 1
ATOM 1548 N N . ALA A 1 207 ? -6.325 -8.753 -3.255 1.00 98.50 207 ALA A N 1
ATOM 1549 C CA . ALA A 1 207 ? -6.998 -7.470 -3.431 1.00 98.50 207 ALA A CA 1
ATOM 1550 C C . ALA A 1 207 ? -7.530 -7.241 -4.860 1.00 98.50 207 ALA A C 1
ATOM 1552 O O . ALA A 1 207 ? -7.172 -7.938 -5.815 1.00 98.50 207 ALA A O 1
ATOM 1553 N N . GLU A 1 208 ? -8.397 -6.236 -4.986 1.00 98.69 208 GLU A N 1
ATOM 1554 C CA . GLU A 1 208 ? -9.012 -5.804 -6.241 1.00 98.69 208 GLU A CA 1
ATOM 1555 C C . GLU A 1 208 ? -8.496 -4.419 -6.636 1.00 98.69 208 GLU A C 1
ATOM 1557 O O . GLU A 1 208 ? -8.485 -3.510 -5.806 1.00 98.69 208 GLU A O 1
ATOM 1562 N N . MET A 1 209 ? -8.095 -4.233 -7.892 1.00 98.38 209 MET A N 1
ATOM 1563 C CA . MET A 1 209 ? -7.523 -2.973 -8.375 1.00 98.38 209 MET A CA 1
ATOM 1564 C C . MET A 1 209 ? -8.184 -2.510 -9.675 1.00 98.38 209 MET A C 1
ATOM 1566 O O . MET A 1 209 ? -8.440 -3.308 -10.571 1.00 98.38 209 MET A O 1
ATOM 1570 N N . VAL A 1 210 ? -8.417 -1.206 -9.803 1.00 98.62 210 VAL A N 1
ATOM 1571 C CA . VAL A 1 210 ? -8.795 -0.547 -11.058 1.00 98.62 210 VAL A CA 1
ATOM 1572 C C . VAL A 1 210 ? -7.848 0.621 -11.284 1.00 98.62 210 VAL A C 1
ATOM 1574 O O . VAL A 1 210 ? -7.782 1.527 -10.450 1.00 98.62 210 VAL A O 1
ATOM 1577 N N . ILE A 1 211 ? -7.128 0.591 -12.404 1.00 98.31 211 ILE A N 1
ATOM 1578 C CA . ILE A 1 211 ? -6.195 1.639 -12.826 1.00 98.31 211 ILE A CA 1
ATOM 1579 C C . ILE A 1 211 ? -6.766 2.333 -14.063 1.00 98.31 211 ILE A C 1
ATOM 1581 O O . ILE A 1 211 ? -6.971 1.707 -15.101 1.00 98.31 211 ILE A O 1
ATOM 1585 N N . GLY A 1 212 ? -7.055 3.625 -13.924 1.00 97.06 212 GLY A N 1
ATOM 1586 C CA . GLY A 1 212 ? -7.775 4.453 -14.891 1.00 97.06 212 GLY A CA 1
ATOM 1587 C C . GLY A 1 212 ? -6.900 5.383 -15.731 1.00 97.06 212 GLY A C 1
ATOM 1588 O O . GLY A 1 212 ? -7.445 6.270 -16.391 1.00 97.06 212 GLY A O 1
ATOM 1589 N N . GLY A 1 213 ? -5.572 5.219 -15.687 1.00 94.56 213 GLY A N 1
ATOM 1590 C CA . GLY A 1 213 ? -4.624 6.019 -16.463 1.00 94.56 213 GLY A CA 1
ATOM 1591 C C . GLY A 1 213 ? -5.032 6.093 -17.934 1.00 94.56 213 GLY A C 1
ATOM 1592 O O . GLY A 1 213 ? -5.296 5.080 -18.569 1.00 94.56 213 GLY A O 1
ATOM 1593 N N . ARG A 1 214 ? -5.144 7.308 -18.479 1.00 92.44 214 ARG A N 1
ATOM 1594 C CA . ARG A 1 214 ? -5.566 7.515 -19.871 1.00 92.44 214 ARG A CA 1
ATOM 1595 C C . ARG A 1 214 ? -4.345 7.485 -20.782 1.00 92.44 214 ARG A C 1
ATOM 1597 O O . ARG A 1 214 ? -3.415 8.266 -20.575 1.00 92.44 214 ARG A O 1
ATOM 1604 N N . ILE A 1 215 ? -4.406 6.689 -21.845 1.00 90.50 215 ILE A N 1
ATOM 1605 C CA . ILE A 1 215 ? -3.411 6.718 -22.921 1.00 90.50 215 ILE A CA 1
ATOM 1606 C C . ILE A 1 215 ? -3.490 8.084 -23.621 1.00 90.50 215 ILE A C 1
ATOM 1608 O O . ILE A 1 215 ? -4.544 8.478 -24.130 1.00 90.50 215 ILE A O 1
ATOM 1612 N N . LYS A 1 216 ? -2.386 8.843 -23.599 1.00 87.06 216 LYS A N 1
ATOM 1613 C CA . LYS A 1 216 ? -2.290 10.178 -24.228 1.00 87.06 216 LYS A CA 1
ATOM 1614 C C . LYS A 1 216 ? -1.637 10.142 -25.609 1.00 87.06 216 LYS A C 1
ATOM 1616 O O . LYS A 1 216 ? -1.941 10.991 -26.438 1.00 87.06 216 LYS A O 1
ATOM 1621 N N . ALA A 1 217 ? -0.756 9.177 -25.842 1.00 84.25 217 ALA A N 1
ATOM 1622 C CA . ALA A 1 217 ? -0.079 8.943 -27.108 1.00 84.25 217 ALA A CA 1
ATOM 1623 C C . ALA A 1 217 ? 0.226 7.441 -27.242 1.00 84.25 217 ALA A C 1
ATOM 1625 O O . ALA A 1 217 ? 0.329 6.768 -26.213 1.00 84.25 217 ALA A O 1
ATOM 1626 N N . PRO A 1 218 ? 0.377 6.912 -28.470 1.00 81.44 218 PRO A N 1
ATOM 1627 C CA . PRO A 1 218 ? 0.908 5.569 -28.674 1.00 81.44 218 PRO A CA 1
ATOM 1628 C C . PRO A 1 218 ? 2.305 5.436 -28.065 1.00 81.44 218 PRO A C 1
ATOM 1630 O O . PRO A 1 218 ? 3.094 6.384 -28.094 1.00 81.44 218 PRO A O 1
ATOM 1633 N N . ILE A 1 219 ? 2.621 4.252 -27.551 1.00 77.31 219 ILE A N 1
ATOM 1634 C CA . ILE A 1 219 ? 3.960 3.956 -27.043 1.00 77.31 219 ILE A CA 1
ATOM 1635 C C . ILE A 1 219 ? 4.905 3.768 -28.222 1.00 77.31 219 ILE A C 1
ATOM 1637 O O . ILE A 1 219 ? 4.573 3.093 -29.195 1.00 77.31 219 ILE A O 1
ATOM 1641 N N . ASN A 1 220 ? 6.065 4.421 -28.144 1.00 79.00 220 ASN A N 1
ATOM 1642 C CA . ASN A 1 220 ? 7.081 4.378 -29.182 1.00 79.00 220 ASN A CA 1
ATOM 1643 C C . ASN A 1 220 ? 8.358 3.721 -28.657 1.00 79.00 220 ASN A C 1
ATOM 1645 O O . ASN A 1 220 ? 9.237 4.381 -28.098 1.00 79.00 220 ASN A O 1
ATOM 1649 N N . ASP A 1 221 ? 8.473 2.422 -28.906 1.00 78.38 221 ASP A N 1
ATOM 1650 C CA . ASP A 1 221 ? 9.603 1.601 -28.481 1.00 78.38 221 ASP A CA 1
ATOM 1651 C C . ASP A 1 221 ? 10.941 2.025 -29.101 1.00 78.38 221 ASP A C 1
ATOM 1653 O O . ASP A 1 221 ? 11.998 1.744 -28.534 1.00 78.38 221 ASP A O 1
ATOM 1657 N N . HIS A 1 222 ? 10.927 2.773 -30.208 1.00 83.25 222 HIS A N 1
ATOM 1658 C CA . HIS A 1 222 ? 12.146 3.272 -30.850 1.00 83.25 222 HIS A CA 1
ATOM 1659 C C . HIS A 1 222 ? 12.850 4.376 -30.055 1.00 83.25 222 HIS A C 1
ATOM 1661 O O . HIS A 1 222 ? 14.043 4.598 -30.253 1.00 83.25 222 HIS A O 1
ATOM 1667 N N . VAL A 1 223 ? 12.134 5.067 -29.162 1.00 79.81 223 VAL A N 1
ATOM 1668 C CA . VAL A 1 223 ? 12.702 6.140 -28.324 1.00 79.81 223 VAL A CA 1
ATOM 1669 C C . VAL A 1 223 ? 13.439 5.561 -27.104 1.00 79.81 223 VAL A C 1
ATOM 1671 O O . VAL A 1 223 ? 14.198 6.263 -26.437 1.00 79.81 223 VAL A O 1
ATOM 1674 N N . GLY A 1 224 ? 13.270 4.262 -26.829 1.00 80.94 224 GLY A N 1
ATOM 1675 C CA . GLY A 1 224 ? 13.747 3.636 -25.600 1.00 80.94 224 GLY A CA 1
ATOM 1676 C C . GLY A 1 224 ? 12.964 4.113 -24.371 1.00 80.94 224 GLY A C 1
ATOM 1677 O O . GLY A 1 224 ? 11.974 4.830 -24.472 1.00 80.94 224 GLY A O 1
ATOM 1678 N N . HIS A 1 225 ? 13.392 3.682 -23.182 1.00 83.75 225 HIS A N 1
ATOM 1679 C CA . HIS A 1 225 ? 12.802 4.102 -21.902 1.00 83.75 225 HIS A CA 1
ATOM 1680 C C . HIS A 1 225 ? 11.277 3.896 -21.778 1.00 83.75 225 HIS A C 1
ATOM 1682 O O . HIS A 1 225 ? 10.599 4.684 -21.133 1.00 83.75 225 HIS A O 1
ATOM 1688 N N . LEU A 1 226 ? 10.735 2.801 -22.319 1.00 87.69 226 LEU A N 1
ATOM 1689 C CA . LEU A 1 226 ? 9.297 2.473 -22.314 1.00 87.69 226 LEU A CA 1
ATOM 1690 C C . LEU A 1 226 ? 8.552 2.826 -21.018 1.00 87.69 226 LEU A C 1
ATOM 1692 O O . LEU A 1 226 ? 7.489 3.438 -21.054 1.00 87.69 226 LEU A O 1
ATOM 1696 N N . GLY A 1 227 ? 9.145 2.500 -19.867 1.00 88.44 227 GLY A N 1
ATOM 1697 C CA . GLY A 1 227 ? 8.540 2.740 -18.560 1.00 88.44 227 GLY A CA 1
ATOM 1698 C C . GLY A 1 227 ? 8.268 4.211 -18.222 1.00 88.44 227 GLY A C 1
ATOM 1699 O O . GLY A 1 227 ? 7.361 4.477 -17.448 1.00 88.44 227 GLY A O 1
ATOM 1700 N N . ILE A 1 228 ? 8.999 5.193 -18.767 1.00 87.62 228 ILE A N 1
ATOM 1701 C CA . ILE A 1 228 ? 8.696 6.613 -18.480 1.00 87.62 228 ILE A CA 1
ATOM 1702 C C . ILE A 1 228 ? 7.512 7.142 -19.299 1.00 87.62 228 ILE A C 1
ATOM 1704 O O . ILE A 1 228 ? 6.990 8.212 -18.986 1.00 87.62 228 ILE A O 1
ATOM 1708 N N . HIS A 1 229 ? 7.109 6.410 -20.339 1.00 87.94 229 HIS A N 1
ATOM 1709 C CA . HIS A 1 229 ? 6.065 6.804 -21.282 1.00 87.94 229 HIS A CA 1
ATOM 1710 C C . HIS A 1 229 ? 4.757 6.020 -21.104 1.00 87.94 229 HIS A C 1
ATOM 1712 O O . HIS A 1 229 ? 3.749 6.389 -21.704 1.00 87.94 229 HIS A O 1
ATOM 1718 N N . SER A 1 230 ? 4.751 4.974 -20.276 1.00 91.88 230 SER A N 1
ATOM 1719 C CA . SER A 1 230 ? 3.575 4.159 -19.971 1.00 91.88 230 SER A CA 1
ATOM 1720 C C . SER A 1 230 ? 2.741 4.724 -18.813 1.00 91.88 230 SER A C 1
ATOM 1722 O O . SER A 1 230 ? 3.255 5.421 -17.934 1.00 91.88 230 SER A O 1
ATOM 1724 N N . ASN A 1 231 ? 1.442 4.389 -18.770 1.00 94.38 231 ASN A N 1
ATOM 1725 C CA . ASN A 1 231 ? 0.583 4.740 -17.626 1.00 94.38 231 ASN A CA 1
ATOM 1726 C C . ASN A 1 231 ? 0.996 3.983 -16.353 1.00 94.38 231 ASN A C 1
ATOM 1728 O O . ASN A 1 231 ? 0.811 4.478 -15.243 1.00 94.38 231 ASN A O 1
ATOM 1732 N N . MET A 1 232 ? 1.553 2.781 -16.507 1.00 95.31 232 MET A N 1
ATOM 1733 C CA . MET A 1 232 ? 2.163 2.006 -15.430 1.00 95.31 232 MET A CA 1
ATOM 1734 C C . MET A 1 232 ? 3.651 1.829 -15.732 1.00 95.31 232 MET A C 1
ATOM 1736 O O . MET A 1 232 ? 3.995 1.210 -16.733 1.00 95.31 232 MET A O 1
ATOM 1740 N N . LYS A 1 233 ? 4.568 2.350 -14.906 1.00 94.38 233 LYS A N 1
ATOM 1741 C CA . LYS A 1 233 ? 5.997 2.467 -15.305 1.00 94.38 233 LYS A CA 1
ATOM 1742 C C . LYS A 1 233 ? 6.802 1.158 -15.409 1.00 94.38 233 LYS A C 1
ATOM 1744 O O . LYS A 1 233 ? 8.015 1.183 -15.619 1.00 94.38 233 LYS A O 1
ATOM 1749 N N . GLY A 1 234 ? 6.141 0.014 -15.269 1.00 94.50 234 GLY A N 1
ATOM 1750 C CA . GLY A 1 234 ? 6.700 -1.313 -15.507 1.00 94.50 234 GLY A CA 1
ATOM 1751 C C . GLY A 1 234 ? 6.682 -2.228 -14.285 1.00 94.50 234 GLY A C 1
ATOM 1752 O O . GLY A 1 234 ? 6.499 -1.783 -13.146 1.00 94.50 234 GLY A O 1
ATOM 1753 N N . PHE A 1 235 ? 6.867 -3.526 -14.539 1.00 97.25 235 PHE A N 1
ATOM 1754 C CA . PHE A 1 235 ? 6.748 -4.600 -13.540 1.00 97.25 235 PHE A CA 1
ATOM 1755 C C . PHE A 1 235 ? 5.391 -4.605 -12.814 1.00 97.25 235 PHE A C 1
ATOM 1757 O O . PHE A 1 235 ? 5.298 -4.951 -11.635 1.00 97.25 235 PHE A O 1
ATOM 1764 N N . ALA A 1 236 ? 4.324 -4.182 -13.496 1.00 97.94 236 ALA A N 1
ATOM 1765 C CA . ALA A 1 236 ? 2.973 -4.269 -12.957 1.00 97.94 236 ALA A CA 1
ATOM 1766 C C . ALA A 1 236 ? 2.616 -5.738 -12.672 1.00 97.94 236 ALA A C 1
ATOM 1768 O O . ALA A 1 236 ? 2.920 -6.613 -13.479 1.00 97.94 236 ALA A O 1
ATOM 1769 N N . PHE A 1 237 ? 1.989 -6.013 -11.529 1.00 98.56 237 PHE A N 1
ATOM 1770 C CA . PHE A 1 237 ? 1.564 -7.355 -11.099 1.00 98.56 237 PHE A CA 1
ATOM 1771 C C . PHE A 1 237 ? 2.690 -8.400 -11.028 1.00 98.56 237 PHE A C 1
ATOM 1773 O O . PHE A 1 237 ? 2.442 -9.605 -11.086 1.00 98.56 237 PHE A O 1
ATOM 1780 N N . GLU A 1 238 ? 3.940 -7.956 -10.875 1.00 98.62 238 GLU A N 1
ATOM 1781 C CA . GLU A 1 238 ? 5.079 -8.853 -10.685 1.00 98.62 238 GLU A CA 1
ATOM 1782 C C . GLU A 1 238 ? 4.860 -9.734 -9.441 1.00 98.62 238 GLU A C 1
ATOM 1784 O O . GLU A 1 238 ? 4.481 -9.240 -8.376 1.00 98.62 238 GLU A O 1
ATOM 1789 N N . TYR A 1 239 ? 5.082 -11.043 -9.562 1.00 98.62 239 TYR A N 1
ATOM 1790 C CA . TYR A 1 239 ? 4.856 -12.028 -8.492 1.00 98.62 239 TYR A CA 1
ATOM 1791 C C . TYR A 1 239 ? 3.432 -12.058 -7.903 1.00 98.62 239 TYR A C 1
ATOM 1793 O O . TYR A 1 239 ? 3.249 -12.504 -6.767 1.00 98.62 239 TYR A O 1
ATOM 1801 N N . MET A 1 240 ? 2.422 -11.569 -8.629 1.00 98.69 240 MET A N 1
ATOM 1802 C CA . MET A 1 240 ? 1.020 -11.674 -8.215 1.00 98.69 240 MET A CA 1
ATOM 1803 C C . MET A 1 240 ? 0.597 -13.150 -8.094 1.00 98.69 240 MET A C 1
ATOM 1805 O O . MET A 1 240 ? 0.913 -13.971 -8.956 1.00 98.69 240 MET A O 1
ATOM 1809 N N . THR A 1 241 ? -0.086 -13.494 -7.001 1.00 98.69 241 THR A N 1
ATOM 1810 C CA . THR A 1 241 ? -0.497 -14.873 -6.674 1.00 98.69 241 THR A CA 1
ATOM 1811 C C . THR A 1 241 ? -2.011 -15.046 -6.576 1.00 98.69 241 THR A C 1
ATOM 1813 O O . THR A 1 241 ? -2.503 -16.162 -6.728 1.00 98.69 241 THR A O 1
ATOM 1816 N N . ASN A 1 242 ? -2.768 -13.970 -6.332 1.00 98.50 242 ASN A N 1
ATOM 1817 C CA . ASN A 1 242 ? -4.231 -13.967 -6.337 1.00 98.50 242 ASN A CA 1
ATOM 1818 C C . ASN A 1 242 ? -4.769 -12.524 -6.430 1.00 98.50 242 ASN A C 1
ATOM 1820 O O . ASN A 1 242 ? -4.025 -11.555 -6.277 1.00 98.50 242 ASN A O 1
ATOM 1824 N N . GLY A 1 243 ? -6.078 -12.365 -6.620 1.00 98.38 243 GLY A N 1
ATOM 1825 C CA . GLY A 1 243 ? -6.749 -11.072 -6.742 1.00 98.38 243 GLY A CA 1
ATOM 1826 C C . GLY A 1 243 ? -7.145 -10.750 -8.178 1.00 98.38 243 GLY A C 1
ATOM 1827 O O . GLY A 1 243 ? -7.006 -11.574 -9.088 1.00 98.38 243 GLY A O 1
ATOM 1828 N N . ARG A 1 244 ? -7.687 -9.546 -8.376 1.00 98.56 244 ARG A N 1
ATOM 1829 C CA . ARG A 1 244 ? -8.212 -9.104 -9.674 1.00 98.56 244 ARG A CA 1
ATOM 1830 C C . ARG A 1 244 ? -7.797 -7.676 -9.968 1.00 98.56 244 ARG A C 1
ATOM 1832 O O . ARG A 1 244 ? -7.945 -6.813 -9.109 1.00 98.56 244 ARG A O 1
ATOM 1839 N N . ALA A 1 245 ? -7.351 -7.409 -11.184 1.00 98.50 245 ALA A N 1
ATOM 1840 C CA . ALA A 1 245 ? -7.029 -6.057 -11.608 1.00 98.50 245 ALA A CA 1
ATOM 1841 C C . ALA A 1 245 ? -7.644 -5.730 -12.965 1.00 98.50 245 ALA A C 1
ATOM 1843 O O . ALA A 1 245 ? -7.687 -6.581 -13.844 1.00 98.50 245 ALA A O 1
ATOM 1844 N N . VAL A 1 246 ? -8.096 -4.493 -13.134 1.00 98.56 246 VAL A N 1
ATOM 1845 C CA . VAL A 1 246 ? -8.501 -3.926 -14.422 1.00 98.56 246 VAL A CA 1
ATOM 1846 C C . VAL A 1 246 ? -7.583 -2.750 -14.719 1.00 98.56 246 VAL A C 1
ATOM 1848 O O . VAL A 1 246 ? -7.482 -1.827 -13.908 1.00 98.56 246 VAL A O 1
ATOM 1851 N N . VAL A 1 247 ? -6.926 -2.776 -15.872 1.00 97.81 247 VAL A N 1
ATOM 1852 C CA . VAL A 1 247 ? -6.084 -1.687 -16.366 1.00 97.81 247 VAL A CA 1
ATOM 1853 C C . VAL A 1 247 ? -6.755 -1.111 -17.606 1.00 97.81 247 VAL A C 1
ATOM 1855 O O . VAL A 1 247 ? -6.903 -1.795 -18.613 1.00 97.81 247 VAL A O 1
ATOM 1858 N N . LEU A 1 248 ? -7.203 0.139 -17.501 1.00 96.38 248 LEU A N 1
ATOM 1859 C CA . LEU A 1 248 ? -7.870 0.867 -18.588 1.00 96.38 248 LEU A CA 1
ATOM 1860 C C . LEU A 1 248 ? -6.890 1.678 -19.452 1.00 96.38 248 LEU A C 1
ATOM 1862 O O . LEU A 1 248 ? -7.298 2.271 -20.448 1.00 96.38 248 LEU A O 1
ATOM 1866 N N . GLY A 1 249 ? -5.629 1.751 -19.028 1.00 92.69 249 GLY A N 1
ATOM 1867 C CA . GLY A 1 249 ? -4.536 2.404 -19.738 1.00 92.69 249 GLY A CA 1
ATOM 1868 C C . GLY A 1 249 ? -3.480 1.416 -20.196 1.00 92.69 249 GLY A C 1
ATOM 1869 O O . GLY A 1 249 ? -3.697 0.207 -20.205 1.00 92.69 249 GLY A O 1
ATOM 1870 N N . ASP A 1 250 ? -2.300 1.933 -20.514 1.00 92.56 250 ASP A N 1
ATOM 1871 C CA . ASP A 1 250 ? -1.181 1.072 -20.862 1.00 92.56 250 ASP A CA 1
ATOM 1872 C C . ASP A 1 250 ? -0.566 0.370 -19.623 1.00 92.56 250 ASP A C 1
ATOM 1874 O O . ASP A 1 250 ? -0.198 1.051 -18.654 1.00 92.56 250 ASP A O 1
ATOM 1878 N N . PRO A 1 251 ? -0.410 -0.971 -19.643 1.00 92.25 251 PRO A N 1
ATOM 1879 C CA . PRO A 1 251 ? 0.164 -1.747 -18.538 1.00 92.25 251 PRO A CA 1
ATOM 1880 C C . PRO A 1 251 ? 1.680 -1.592 -18.342 1.00 92.25 251 PRO A C 1
ATOM 1882 O O . PRO A 1 251 ? 2.214 -2.042 -17.321 1.00 92.25 251 PRO A O 1
ATOM 1885 N N . GLY A 1 252 ? 2.377 -0.986 -19.300 1.00 93.12 252 GLY A N 1
ATOM 1886 C CA . GLY A 1 252 ? 3.820 -0.824 -19.299 1.00 93.12 252 GLY A CA 1
ATOM 1887 C C . GLY A 1 252 ? 4.624 -2.109 -19.504 1.00 93.12 252 GLY A C 1
ATOM 1888 O O . GLY A 1 252 ? 4.083 -3.213 -19.624 1.00 93.12 252 GLY A O 1
ATOM 1889 N N . PRO A 1 253 ? 5.961 -1.979 -19.538 1.00 93.62 253 PRO A N 1
ATOM 1890 C CA . PRO A 1 253 ? 6.851 -3.097 -19.816 1.00 93.62 253 PRO A CA 1
ATOM 1891 C C . PRO A 1 253 ? 6.922 -4.091 -18.647 1.00 93.62 253 PRO A C 1
ATOM 1893 O O . PRO A 1 253 ? 6.803 -3.732 -17.472 1.00 93.62 253 PRO A O 1
ATOM 1896 N N . TRP A 1 254 ? 7.194 -5.358 -18.972 1.00 95.06 254 TRP A N 1
ATOM 1897 C CA . TRP A 1 254 ? 7.415 -6.446 -18.004 1.00 95.06 254 TRP A CA 1
ATOM 1898 C C . TRP A 1 254 ? 6.232 -6.723 -17.060 1.00 95.06 254 TRP A C 1
ATOM 1900 O O . TRP A 1 254 ? 6.425 -7.178 -15.929 1.00 95.06 254 TRP A O 1
ATOM 1910 N N . ILE A 1 255 ? 5.005 -6.449 -17.510 1.00 96.44 255 ILE A N 1
ATOM 1911 C CA . ILE A 1 255 ? 3.787 -6.811 -16.783 1.00 96.44 255 ILE A CA 1
ATOM 1912 C C . ILE A 1 255 ? 3.736 -8.325 -16.498 1.00 96.44 255 ILE A C 1
ATOM 1914 O O . ILE A 1 255 ? 4.157 -9.147 -17.312 1.00 96.44 255 ILE A O 1
ATOM 1918 N N . CYS A 1 256 ? 3.217 -8.687 -15.324 1.00 98.06 256 CYS A N 1
ATOM 1919 C CA . CYS A 1 256 ? 2.987 -10.058 -14.866 1.00 98.06 256 CYS A CA 1
ATOM 1920 C C . CYS A 1 256 ? 4.249 -10.936 -14.794 1.00 98.06 256 CYS A C 1
ATOM 1922 O O . CYS A 1 256 ? 4.148 -12.164 -14.756 1.00 98.06 256 CYS A O 1
ATOM 1924 N N . ALA A 1 257 ? 5.445 -10.344 -14.729 1.00 98.31 257 ALA A N 1
ATOM 1925 C CA . ALA A 1 257 ? 6.677 -11.104 -14.545 1.00 98.31 257 ALA A CA 1
ATOM 1926 C C . ALA A 1 257 ? 6.617 -11.930 -13.243 1.00 98.31 257 ALA A C 1
ATOM 1928 O O . ALA A 1 257 ? 6.409 -11.404 -12.150 1.00 98.31 257 ALA A O 1
ATOM 1929 N N . GLY A 1 258 ? 6.743 -13.253 -13.363 1.00 98.12 258 GLY A N 1
ATOM 1930 C CA . GLY A 1 258 ? 6.643 -14.169 -12.222 1.00 98.12 258 GLY A CA 1
ATOM 1931 C C . GLY A 1 258 ? 5.253 -14.258 -11.576 1.00 98.12 258 GLY A C 1
ATOM 1932 O O . GLY A 1 258 ? 5.154 -14.779 -10.467 1.00 98.12 258 GLY A O 1
ATOM 1933 N N . MET A 1 259 ? 4.192 -13.756 -12.220 1.00 98.38 259 MET A N 1
ATOM 1934 C CA . MET A 1 259 ? 2.812 -13.929 -11.754 1.00 98.38 259 MET A CA 1
ATOM 1935 C C . MET A 1 259 ? 2.415 -15.412 -11.810 1.00 98.38 259 MET A C 1
ATOM 1937 O O . MET A 1 259 ? 2.549 -16.057 -12.848 1.00 98.38 259 MET A O 1
ATOM 1941 N N . THR A 1 260 ? 1.909 -15.945 -10.697 1.00 98.31 260 THR A N 1
ATOM 1942 C CA . THR A 1 260 ? 1.506 -17.356 -10.553 1.00 98.31 260 THR A CA 1
ATOM 1943 C C . THR A 1 260 ? 0.009 -17.548 -10.300 1.00 98.31 260 THR A C 1
ATOM 1945 O O . THR A 1 260 ? -0.463 -18.682 -10.359 1.00 98.31 260 THR A O 1
ATOM 1948 N N . GLY A 1 261 ? -0.762 -16.480 -10.060 1.00 97.56 261 GLY A N 1
ATOM 1949 C CA . GLY A 1 261 ? -2.216 -16.580 -9.908 1.00 97.56 261 GLY A CA 1
ATOM 1950 C C . GLY A 1 261 ? -2.940 -15.236 -9.817 1.00 97.56 261 GLY A C 1
ATOM 1951 O O . GLY A 1 261 ? -2.315 -14.196 -9.646 1.00 97.56 261 GLY A O 1
ATOM 1952 N N . GLY A 1 262 ? -4.272 -15.264 -9.936 1.00 98.00 262 GLY A N 1
ATOM 1953 C CA . GLY A 1 262 ? -5.134 -14.081 -10.062 1.00 98.00 262 GLY A CA 1
ATOM 1954 C C . GLY A 1 262 ? -5.481 -13.740 -11.519 1.00 98.00 262 GLY A C 1
ATOM 1955 O O . GLY A 1 262 ? -5.174 -14.504 -12.434 1.00 98.00 262 GLY A O 1
ATOM 1956 N N . THR A 1 263 ? -6.160 -12.614 -11.754 1.00 98.44 263 THR A N 1
ATOM 1957 C CA . THR A 1 263 ? -6.593 -12.211 -13.109 1.00 98.44 263 THR A CA 1
ATOM 1958 C C . THR A 1 263 ? -6.398 -10.719 -13.350 1.00 98.44 263 THR A C 1
ATOM 1960 O O . THR A 1 263 ? -6.854 -9.899 -12.554 1.00 98.44 263 THR A O 1
ATOM 1963 N N . VAL A 1 264 ? -5.770 -10.368 -14.473 1.00 98.38 264 VAL A N 1
ATOM 1964 C CA . VAL A 1 264 ? -5.602 -8.985 -14.935 1.00 98.38 264 VAL A CA 1
ATOM 1965 C C . VAL A 1 264 ? -6.359 -8.812 -16.250 1.00 98.38 264 VAL A C 1
ATOM 1967 O O . VAL A 1 264 ? -6.138 -9.564 -17.195 1.00 98.38 264 VAL A O 1
ATOM 1970 N N . TYR A 1 265 ? -7.256 -7.832 -16.299 1.00 98.19 265 TYR A N 1
ATOM 1971 C CA . TYR A 1 265 ? -7.995 -7.427 -17.489 1.00 98.19 265 TYR A CA 1
ATOM 1972 C C . TYR A 1 265 ? -7.352 -6.165 -18.058 1.00 98.19 265 TYR A C 1
ATOM 1974 O O . TYR A 1 265 ? -7.117 -5.211 -17.314 1.00 98.19 265 TYR A O 1
ATOM 1982 N N . LEU A 1 266 ? -7.086 -6.167 -19.359 1.00 95.88 266 LEU A N 1
ATOM 1983 C CA . LEU A 1 266 ? -6.510 -5.047 -20.100 1.00 95.88 266 LEU A CA 1
ATOM 1984 C C . LEU A 1 266 ? -7.537 -4.566 -21.132 1.00 95.88 266 LEU A C 1
ATOM 1986 O O . LEU A 1 266 ? -8.263 -5.399 -21.683 1.00 95.88 266 LEU A O 1
ATOM 1990 N N . LEU A 1 267 ? -7.613 -3.251 -21.350 1.00 86.88 267 LEU A N 1
ATOM 1991 C CA . LEU A 1 267 ? -8.432 -2.633 -22.398 1.00 86.88 267 LEU A CA 1
ATOM 1992 C C . LEU A 1 267 ? -7.647 -2.474 -23.705 1.00 86.88 267 LEU A C 1
ATOM 1994 O O . LEU A 1 267 ? -6.453 -2.110 -23.625 1.00 86.88 267 LEU A O 1
#

Sequence (267 aa):
MGEDLRRLMAEIGVTRGQSIVGETGHLIQIRHFDRIDLTPLLNPSSYNLDPEGFCGVAEQEEGVSLGEKITSEVERSLRLHPRAVTVQVDRTTSMDRNIGTHLSGVLHREYPTHPMVTLVIKNGSITGNGMGAFIKNNMTIHVTGGAQDGVGKGAMAGRIVILKAKNEEGQFVDGSVGKSLAYGAQGGRFFIQGDCDSRAGIRLSGAEMVIGGRIKAPINDHVGHLGIHSNMKGFAFEYMTNGRAVVLGDPGPWICAGMTGGTVYLL

Radius of gyration: 25.58 Å; chains: 1; bounding box: 69×52×68 Å

Secondary structure (DSSP, 8-state):
-HHHHHHHHHHTT-S-GGGGTT-GGG----S-TTT---HHHHS--SS---TT-------------HHHHHHHHHHHHHHH-SSEEEEEES---TT--STTHHHHHHHHHH-TT--EEEEEEEEEEEE-TTTTTT--SSEEEEEEEEE-TTTTTT--S-EEEEEEEE-TTS-EEE--B-TTTTTT--S-EEEESS-B-TTTTTT-EEEEEEE-PPP-S---GGGS-HHHHSSB-S-TTTT--EEEEEESS---TTTTTT--SSEEEE-